Protein AF-A0A937TWR7-F1 (afdb_monomer_lite)

Secondary structure (DSSP, 8-state):
-------------PPPGGGGS-HHHHHHHHHHTSS-GGG--HHHHHHHHHHHHHTT--HHHHHHHHTS-HHHHHHHHHHHHHHT-----HHHHHHHHHHHHHHHHHHHHHHHHHHTSTT--HHHHHHHHHHHHHHHHHHHHHHHHTTSS-SS-------------S-PPPHHHHHHHHHHHHHHHHHTT--HHHHHHHHHHHHHHHHHHHHHHHHHHHHHHHS--------

Structure (mmCIF, N/CA/C/O backbone):
data_AF-A0A937TWR7-F1
#
_entry.id   AF-A0A937TWR7-F1
#
loop_
_atom_site.group_PDB
_atom_site.id
_atom_site.type_symbol
_atom_site.label_atom_id
_atom_site.label_alt_id
_atom_site.label_comp_id
_atom_site.label_asym_id
_atom_site.label_entity_id
_atom_site.label_seq_id
_atom_site.pdbx_PDB_ins_code
_atom_site.Cartn_x
_atom_site.Cartn_y
_atom_site.Cartn_z
_atom_site.occupancy
_atom_site.B_iso_or_equiv
_atom_site.auth_seq_id
_atom_site.auth_comp_id
_atom_site.auth_asym_id
_atom_site.auth_atom_id
_atom_site.pdbx_PDB_model_num
ATOM 1 N N . MET A 1 1 ? -56.174 -37.254 21.926 1.00 41.44 1 MET A N 1
ATOM 2 C CA . MET A 1 1 ? -55.357 -37.052 20.714 1.00 41.44 1 MET A CA 1
ATOM 3 C C . MET A 1 1 ? -55.290 -35.559 20.444 1.00 41.44 1 MET A C 1
ATOM 5 O O . MET A 1 1 ? -56.334 -34.934 20.535 1.00 41.44 1 MET A O 1
ATOM 9 N N . SER A 1 2 ? -54.066 -35.051 20.242 1.00 43.47 2 SER A N 1
ATOM 10 C CA . SER A 1 2 ? -53.639 -33.786 19.604 1.00 43.47 2 SER A CA 1
ATOM 11 C C . SER A 1 2 ? -54.615 -32.601 19.682 1.00 43.47 2 SER A C 1
ATOM 13 O O . SER A 1 2 ? -55.654 -32.629 19.043 1.00 43.47 2 SER A O 1
ATOM 15 N N . GLY A 1 3 ? -54.392 -31.531 20.446 1.00 41.94 3 GLY A N 1
ATOM 16 C CA . GLY A 1 3 ? -53.168 -30.738 20.613 1.00 41.94 3 GLY A CA 1
ATOM 17 C C . GLY A 1 3 ? -53.440 -29.347 20.004 1.00 41.94 3 GLY A C 1
ATOM 18 O O . GLY A 1 3 ? -53.670 -29.290 18.799 1.00 41.94 3 GLY A O 1
ATOM 19 N N . PRO A 1 4 ? -53.507 -28.247 20.782 1.00 56.00 4 PRO A N 1
ATOM 20 C CA . PRO A 1 4 ? -53.735 -26.917 20.224 1.00 56.00 4 PRO A CA 1
ATOM 21 C C . PRO A 1 4 ? -52.468 -26.394 19.540 1.00 56.00 4 PRO A C 1
ATOM 23 O O . PRO A 1 4 ? -51.354 -26.540 20.039 1.00 56.00 4 PRO A O 1
ATOM 26 N N . ASN A 1 5 ? -52.685 -25.809 18.369 1.00 46.53 5 ASN A N 1
ATOM 27 C CA . ASN A 1 5 ? -51.684 -25.305 17.446 1.00 46.53 5 ASN A CA 1
ATOM 28 C C . ASN A 1 5 ? -50.990 -24.067 18.048 1.00 46.53 5 ASN A C 1
ATOM 30 O O . ASN A 1 5 ? -51.541 -22.969 18.021 1.00 46.53 5 ASN A O 1
ATOM 34 N N . CYS A 1 6 ? -49.803 -24.256 18.626 1.00 44.56 6 CYS A N 1
ATOM 35 C CA . CYS A 1 6 ? -48.886 -23.184 19.012 1.00 44.56 6 CYS A CA 1
ATOM 36 C C . CYS A 1 6 ? -47.955 -22.882 17.833 1.00 44.56 6 CYS A C 1
ATOM 38 O O . CYS A 1 6 ? -46.813 -23.327 17.826 1.00 44.56 6 CYS A O 1
ATOM 40 N N . ASP A 1 7 ? -48.444 -22.137 16.846 1.00 48.88 7 ASP A N 1
ATOM 41 C CA . ASP A 1 7 ? -47.608 -21.558 15.790 1.00 48.88 7 ASP A CA 1
ATOM 42 C C . ASP A 1 7 ? -47.846 -20.045 15.727 1.00 48.88 7 ASP A C 1
ATOM 44 O O . ASP A 1 7 ? -48.417 -19.500 14.788 1.00 48.88 7 ASP A O 1
ATOM 48 N N . GLU A 1 8 ? -47.367 -19.346 16.755 1.00 41.44 8 GLU A N 1
ATOM 49 C CA . GLU A 1 8 ? -46.938 -17.958 16.614 1.00 41.44 8 GLU A CA 1
ATOM 50 C C . GLU A 1 8 ? -45.426 -17.927 16.831 1.00 41.44 8 GLU A C 1
ATOM 52 O O . GLU A 1 8 ? -44.928 -18.106 17.941 1.00 41.44 8 GLU A O 1
ATOM 57 N N . LYS A 1 9 ? -44.672 -17.731 15.746 1.00 48.03 9 LYS A N 1
ATOM 58 C CA . LYS A 1 9 ? -43.263 -17.335 15.809 1.00 48.03 9 LYS A CA 1
ATOM 59 C C . LYS A 1 9 ? -43.199 -15.814 15.998 1.00 48.03 9 LYS A C 1
ATOM 61 O O . LYS A 1 9 ? -43.471 -15.105 15.028 1.00 48.03 9 LYS A O 1
ATOM 66 N N . PRO A 1 10 ? -42.749 -15.268 17.142 1.00 43.91 10 PRO A N 1
ATOM 67 C CA . PRO A 1 10 ? -42.317 -13.882 17.199 1.00 43.91 10 PRO A CA 1
ATOM 68 C C . PRO A 1 10 ? -40.835 -13.847 16.809 1.00 43.91 10 PRO A C 1
ATOM 70 O O . PRO A 1 10 ? -39.939 -13.931 17.641 1.00 43.91 10 PRO A O 1
ATOM 73 N N . GLY A 1 11 ? -40.574 -13.802 15.505 1.00 43.78 11 GLY A N 1
ATOM 74 C CA . GLY A 1 11 ? -39.225 -13.759 14.936 1.00 43.78 11 GLY A CA 1
ATOM 75 C C . GLY A 1 11 ? -38.838 -12.391 14.382 1.00 43.78 11 GLY A C 1
ATOM 76 O O . GLY A 1 11 ? -38.141 -12.336 13.377 1.00 43.78 11 GLY A O 1
ATOM 77 N N . ALA A 1 12 ? -39.317 -11.296 14.976 1.00 40.81 12 ALA A N 1
ATOM 78 C CA . ALA A 1 12 ? -38.787 -9.962 14.710 1.00 40.81 12 ALA A CA 1
ATOM 79 C C . ALA A 1 12 ? -37.754 -9.651 15.797 1.00 40.81 12 ALA A C 1
ATOM 81 O O . ALA A 1 12 ? -38.109 -9.280 16.914 1.00 40.81 12 ALA A O 1
ATOM 82 N N . SER A 1 13 ? -36.478 -9.873 15.485 1.00 48.88 13 SER A N 1
ATOM 83 C CA . SER A 1 13 ? -35.340 -9.524 16.334 1.00 48.88 13 SER A CA 1
ATOM 84 C C . SER A 1 13 ? -35.410 -8.035 16.676 1.00 48.88 13 SER A C 1
ATOM 86 O O . SER A 1 13 ? -35.050 -7.194 15.855 1.00 48.88 13 SER A O 1
ATOM 88 N N . ALA A 1 14 ? -35.918 -7.704 17.863 1.00 51.88 14 ALA A N 1
ATOM 89 C CA . ALA A 1 14 ? -35.906 -6.346 18.378 1.00 51.88 14 ALA A CA 1
ATOM 90 C C . ALA A 1 14 ? -34.453 -5.850 18.381 1.00 51.88 14 ALA A C 1
ATOM 92 O O . ALA A 1 14 ? -33.593 -6.445 19.030 1.00 51.88 14 ALA A O 1
ATOM 93 N N . GLU A 1 15 ? -34.163 -4.805 17.605 1.00 56.28 15 GLU A N 1
ATOM 94 C CA . GLU A 1 15 ? -32.863 -4.139 17.639 1.00 56.28 15 GLU A CA 1
ATOM 95 C C . GLU A 1 15 ? -32.550 -3.740 19.084 1.00 56.28 15 GLU A C 1
ATOM 97 O O . GLU A 1 15 ? -33.390 -3.129 19.751 1.00 56.28 15 GLU A O 1
ATOM 102 N N . SER A 1 16 ? -31.358 -4.094 19.575 1.00 64.88 16 SER A N 1
ATOM 103 C CA . SER A 1 16 ? -30.925 -3.689 20.911 1.00 64.88 16 SER A CA 1
ATOM 104 C C . SER A 1 16 ? -31.006 -2.159 21.030 1.00 64.88 16 SER A C 1
ATOM 106 O O . SER A 1 16 ? -30.624 -1.449 20.092 1.00 64.88 16 SER A O 1
ATOM 108 N N . PRO A 1 17 ? -31.495 -1.612 22.159 1.00 67.81 17 PRO A N 1
ATOM 109 C CA . PRO A 1 17 ? -31.586 -0.161 22.355 1.00 67.81 17 PRO A CA 1
ATOM 110 C C . PRO A 1 17 ? -30.222 0.533 22.192 1.00 67.81 17 PRO A C 1
ATOM 112 O O . PRO A 1 17 ? -30.158 1.682 21.752 1.00 67.81 17 PRO A O 1
ATOM 115 N N . ASP A 1 18 ? -29.141 -0.198 22.458 1.00 67.50 18 ASP A N 1
ATOM 116 C CA . ASP A 1 18 ? -27.752 0.245 22.349 1.00 67.50 18 ASP A CA 1
ATOM 117 C C . ASP A 1 18 ? -27.326 0.569 20.910 1.00 67.50 18 ASP A C 1
ATOM 119 O O . ASP A 1 18 ? -26.564 1.513 20.689 1.00 67.50 18 ASP A O 1
ATOM 123 N N . ARG A 1 19 ? -27.873 -0.126 19.901 1.00 71.44 19 ARG A N 1
ATOM 124 C CA . ARG A 1 19 ? -27.493 0.076 18.491 1.00 71.44 19 ARG A CA 1
ATOM 125 C C . ARG A 1 19 ? -27.803 1.476 17.967 1.00 71.44 19 ARG A C 1
ATOM 127 O O . ARG A 1 19 ? -27.118 1.956 17.061 1.00 71.44 19 ARG A O 1
ATOM 134 N N . ARG A 1 20 ? -28.820 2.126 18.541 1.00 77.56 20 ARG A N 1
ATOM 135 C CA . ARG A 1 20 ? -29.292 3.464 18.146 1.00 77.56 20 ARG A CA 1
ATOM 136 C C . ARG A 1 20 ? -28.422 4.593 18.690 1.00 77.56 20 ARG A C 1
ATOM 138 O O . ARG A 1 20 ? -28.547 5.724 18.229 1.00 77.56 20 ARG A O 1
ATOM 145 N N . LEU A 1 21 ? -27.564 4.312 19.669 1.00 81.00 21 LEU A N 1
ATOM 146 C CA . LEU A 1 21 ? -26.696 5.313 20.274 1.00 81.00 21 LEU A CA 1
ATOM 147 C C . LEU A 1 21 ? -25.440 5.541 19.420 1.00 81.00 21 LEU A C 1
ATOM 149 O O . LEU A 1 21 ? -24.915 4.642 18.753 1.00 81.00 21 LEU A O 1
ATOM 153 N N . SER A 1 22 ? -24.943 6.779 19.449 1.00 91.38 22 SER A N 1
ATOM 154 C CA . SER A 1 22 ? -23.619 7.103 18.918 1.00 91.38 22 SER A CA 1
ATOM 155 C C . SER A 1 22 ? -22.545 6.385 19.736 1.00 91.38 22 SER A C 1
ATOM 157 O O . SER A 1 22 ? -22.673 6.247 20.952 1.00 91.38 22 SER A O 1
ATOM 159 N N . VAL A 1 23 ? -21.449 5.979 19.089 1.00 91.81 23 VAL A N 1
ATOM 160 C CA . VAL A 1 23 ? -20.322 5.298 19.753 1.00 91.81 23 VAL A CA 1
ATOM 161 C C . VAL A 1 23 ? -19.760 6.144 20.901 1.00 91.81 23 VAL A C 1
ATOM 163 O O . VAL A 1 23 ? -19.462 5.615 21.969 1.00 91.81 23 VAL A O 1
ATOM 166 N N . LEU A 1 24 ? -19.680 7.465 20.714 1.00 91.75 24 LEU A N 1
ATOM 167 C CA . LEU A 1 24 ? -19.204 8.392 21.743 1.00 91.75 24 LEU A CA 1
ATOM 168 C C . LEU A 1 24 ? -20.151 8.467 22.946 1.00 91.75 24 LEU A C 1
ATOM 170 O O . LEU A 1 24 ? -19.690 8.532 24.084 1.00 91.75 24 LEU A O 1
ATOM 174 N N . ASP A 1 25 ? -21.462 8.431 22.710 1.00 90.81 25 ASP A N 1
ATOM 175 C CA . ASP A 1 25 ? -22.454 8.447 23.788 1.00 90.81 25 ASP A CA 1
ATOM 176 C C . ASP A 1 25 ? -22.457 7.126 24.552 1.00 90.81 25 ASP A C 1
ATOM 178 O O . ASP A 1 25 ? -22.572 7.127 25.777 1.00 90.81 25 ASP A O 1
ATOM 182 N N . LEU A 1 26 ? -22.248 6.012 23.848 1.00 90.69 26 LEU A N 1
ATOM 183 C CA . LEU A 1 26 ? -22.096 4.697 24.457 1.00 90.69 26 LEU A CA 1
ATOM 184 C C . LEU A 1 26 ? -20.874 4.666 25.386 1.00 90.69 26 LEU A C 1
ATOM 186 O O . LEU A 1 26 ? -20.993 4.316 26.556 1.00 90.69 26 LEU A O 1
ATOM 190 N N . ILE A 1 27 ? -19.714 5.129 24.905 1.00 90.19 27 ILE A N 1
ATOM 191 C CA . ILE A 1 27 ? -18.478 5.202 25.701 1.00 90.19 27 ILE A CA 1
ATOM 192 C C . ILE A 1 27 ? -18.663 6.113 26.921 1.00 90.19 27 ILE A C 1
ATOM 194 O O . ILE A 1 27 ? -18.228 5.763 28.020 1.00 90.19 27 ILE A O 1
ATOM 198 N N . ARG A 1 28 ? -19.323 7.268 26.759 1.00 90.62 28 ARG A N 1
ATOM 199 C CA . ARG A 1 28 ? -19.621 8.175 27.879 1.00 90.62 28 ARG A CA 1
ATOM 200 C C . ARG A 1 28 ? -20.497 7.504 28.934 1.00 90.62 28 ARG A C 1
ATOM 202 O O . ARG A 1 28 ? -20.133 7.561 30.103 1.00 90.62 28 ARG A O 1
ATOM 209 N N . ARG A 1 29 ? -21.583 6.842 28.523 1.00 88.75 29 ARG A N 1
ATOM 210 C CA . ARG A 1 29 ? -22.523 6.149 29.423 1.00 88.75 29 ARG A CA 1
ATOM 211 C C . ARG A 1 29 ? -21.900 4.958 30.148 1.00 88.75 29 ARG A C 1
ATOM 213 O O . ARG A 1 29 ? -22.216 4.711 31.306 1.00 88.75 29 ARG A O 1
ATOM 220 N N . ILE A 1 30 ? -20.980 4.244 29.499 1.00 89.00 30 ILE A N 1
ATOM 221 C CA . ILE A 1 30 ? -20.204 3.183 30.157 1.00 89.00 30 ILE A CA 1
ATOM 222 C C . ILE A 1 30 ? -19.272 3.790 31.216 1.00 89.00 30 ILE A C 1
ATOM 224 O O . ILE A 1 30 ? -19.174 3.268 32.325 1.00 89.00 30 ILE A O 1
ATOM 228 N N . ARG A 1 31 ? -18.606 4.916 30.914 1.00 85.69 31 ARG A N 1
ATOM 229 C CA . ARG A 1 31 ? -17.711 5.585 31.876 1.00 85.69 31 ARG A CA 1
ATOM 230 C C . ARG A 1 31 ? -18.455 6.206 33.058 1.00 85.69 31 ARG A C 1
ATOM 232 O O . ARG A 1 31 ? -17.897 6.204 34.152 1.00 85.69 31 ARG A O 1
ATOM 239 N N . SER A 1 32 ? -19.661 6.740 32.854 1.00 87.94 32 SER A N 1
ATOM 240 C CA . SER A 1 32 ? -20.509 7.268 33.934 1.00 87.94 32 SER A CA 1
ATOM 241 C C . SER A 1 32 ? -21.184 6.172 34.763 1.00 87.94 32 SER A C 1
ATOM 243 O O . SER A 1 32 ? -21.636 6.456 35.867 1.00 87.94 32 SER A O 1
ATOM 245 N N . GLY A 1 33 ? -21.213 4.928 34.270 1.00 82.75 33 GLY A N 1
ATOM 246 C CA . GLY A 1 33 ? -21.882 3.804 34.926 1.00 82.75 33 GLY A CA 1
ATOM 247 C C . GLY A 1 33 ? -23.384 3.716 34.638 1.00 82.75 33 GLY A C 1
ATOM 248 O O . GLY A 1 33 ? -24.062 2.895 35.248 1.00 82.75 33 GLY A O 1
ATOM 249 N N . ASP A 1 34 ? -23.902 4.517 33.700 1.00 82.25 34 ASP A N 1
ATOM 250 C CA . ASP A 1 34 ? -25.317 4.508 33.300 1.00 82.25 34 ASP A CA 1
ATOM 251 C C . ASP A 1 34 ? -25.697 3.237 32.525 1.00 82.25 34 ASP A C 1
ATOM 253 O O . ASP A 1 34 ? -26.860 2.836 32.502 1.00 82.25 34 ASP A O 1
ATOM 257 N N . ILE A 1 35 ? -24.717 2.607 31.868 1.00 82.81 35 ILE A N 1
ATOM 258 C CA . ILE A 1 35 ? -24.870 1.325 31.176 1.00 82.81 35 ILE A CA 1
ATOM 259 C C . ILE A 1 35 ? -23.861 0.340 31.761 1.00 82.81 35 ILE A C 1
ATOM 261 O O . ILE A 1 35 ? -22.652 0.581 31.732 1.00 82.81 35 ILE A O 1
ATOM 265 N N . ALA A 1 36 ? -24.358 -0.795 32.253 1.00 77.38 36 ALA A N 1
ATOM 266 C CA . ALA A 1 36 ? -23.510 -1.909 32.650 1.00 77.38 36 ALA A CA 1
ATOM 267 C C . ALA A 1 36 ? -22.849 -2.525 31.407 1.00 77.38 36 ALA A C 1
ATOM 269 O O . ALA A 1 36 ? -23.531 -2.915 30.458 1.00 77.38 36 ALA A O 1
ATOM 270 N N . SER A 1 37 ? -21.523 -2.653 31.420 1.00 72.31 37 SER A N 1
ATOM 271 C CA . SER A 1 37 ? -20.746 -3.256 30.325 1.00 72.31 37 SER A CA 1
ATOM 272 C C . SER A 1 37 ? -21.151 -4.693 29.997 1.00 72.31 37 SER A C 1
ATOM 274 O O . SER A 1 37 ? -20.995 -5.150 28.866 1.00 72.31 37 SER A O 1
ATOM 276 N N . GLU A 1 38 ? -21.684 -5.403 30.987 1.00 74.44 38 GLU A N 1
ATOM 277 C CA . GLU A 1 38 ? -22.179 -6.775 30.886 1.00 74.44 38 GLU A CA 1
ATOM 278 C C . GLU A 1 38 ? -23.476 -6.871 30.069 1.00 74.44 38 GLU A C 1
ATOM 280 O O . GLU A 1 38 ? -23.755 -7.920 29.492 1.00 74.44 38 GLU A O 1
ATOM 285 N N . GLY A 1 39 ? -24.243 -5.778 29.984 1.00 74.50 39 GLY A N 1
ATOM 286 C CA . GLY A 1 39 ? -25.474 -5.691 29.196 1.00 74.50 39 GLY A CA 1
ATOM 287 C C . GLY A 1 39 ? -25.254 -5.318 27.730 1.00 74.50 39 GLY A C 1
ATOM 288 O O . GLY A 1 39 ? -26.202 -5.346 26.951 1.00 74.50 39 GLY A O 1
ATOM 289 N N . LEU A 1 40 ? -24.018 -4.984 27.351 1.00 84.44 40 LEU A N 1
ATOM 290 C CA . LEU A 1 40 ? -23.705 -4.444 26.037 1.00 84.44 40 LEU A CA 1
ATOM 291 C C . LEU A 1 40 ? -23.721 -5.538 24.965 1.00 84.44 40 LEU A C 1
ATOM 293 O O . LEU A 1 40 ? -22.981 -6.532 25.044 1.00 84.44 40 LEU A O 1
ATOM 297 N N . ASP A 1 41 ? -24.520 -5.334 23.920 1.00 89.56 41 ASP A N 1
ATOM 298 C CA . ASP A 1 41 ? -24.546 -6.265 22.800 1.00 89.56 41 ASP A CA 1
ATOM 299 C C . ASP A 1 41 ? -23.183 -6.324 22.081 1.00 89.56 41 ASP A C 1
ATOM 301 O O . ASP A 1 41 ? -22.349 -5.413 22.144 1.00 89.56 41 ASP A O 1
ATOM 305 N N . LYS A 1 42 ? -22.924 -7.449 21.407 1.00 91.19 42 LYS A N 1
ATOM 306 C CA . LYS A 1 42 ? -21.632 -7.706 20.757 1.00 91.19 42 LYS A CA 1
ATOM 307 C C . LYS A 1 42 ? -21.274 -6.633 19.724 1.00 91.19 42 LYS A C 1
ATOM 309 O O . LYS A 1 42 ? -20.104 -6.273 19.638 1.00 91.19 42 LYS A O 1
ATOM 314 N N . ASP A 1 43 ? -22.243 -6.160 18.952 1.00 90.62 43 ASP A N 1
ATOM 315 C CA . ASP A 1 43 ? -22.034 -5.225 17.847 1.00 90.62 43 ASP A CA 1
ATOM 316 C C . ASP A 1 43 ? -21.700 -3.828 18.380 1.00 90.62 43 ASP A C 1
ATOM 318 O O . ASP A 1 43 ? -20.682 -3.241 18.012 1.00 90.62 43 ASP A O 1
ATOM 322 N N . SER A 1 44 ? -22.473 -3.348 19.356 1.00 91.56 44 SER A N 1
ATOM 323 C CA . SER A 1 44 ? -22.201 -2.092 20.065 1.00 91.56 44 SER A CA 1
ATOM 324 C C . SER A 1 44 ? -20.827 -2.111 20.743 1.00 91.56 44 SER A C 1
ATOM 326 O O . SER A 1 44 ? -20.075 -1.136 20.655 1.00 91.56 44 SER A O 1
ATOM 328 N N . ARG A 1 45 ? -20.434 -3.247 21.340 1.00 93.88 45 ARG A N 1
ATOM 329 C CA . ARG A 1 45 ? -19.111 -3.395 21.967 1.00 93.88 45 ARG A CA 1
ATOM 330 C C . ARG A 1 45 ? -17.998 -3.337 20.928 1.00 93.88 45 ARG A C 1
ATOM 332 O O . ARG A 1 45 ? -17.002 -2.652 21.147 1.00 93.88 45 ARG A O 1
ATOM 339 N N . GLN A 1 46 ? -18.166 -4.028 19.802 1.00 94.62 46 GLN A N 1
ATOM 340 C CA . GLN A 1 46 ? -17.189 -4.029 18.713 1.00 94.62 46 GLN A CA 1
ATOM 341 C C . GLN A 1 46 ? -17.009 -2.635 18.110 1.00 94.62 46 GLN A C 1
ATOM 343 O O . GLN A 1 46 ? -15.868 -2.224 17.924 1.00 94.62 46 GLN A O 1
ATOM 348 N N . ARG A 1 47 ? -18.086 -1.860 17.934 1.00 94.12 47 ARG A N 1
ATOM 349 C CA . ARG A 1 47 ? -18.010 -0.456 17.489 1.00 94.12 47 ARG A CA 1
ATOM 350 C C . ARG A 1 47 ? -17.196 0.423 18.444 1.00 94.12 47 ARG A C 1
ATOM 352 O O . ARG A 1 47 ? -16.400 1.247 17.999 1.00 94.12 47 ARG A O 1
ATOM 359 N N . CYS A 1 48 ? -17.351 0.242 19.758 1.00 94.31 48 CYS A N 1
ATOM 360 C CA . CYS A 1 48 ? -16.525 0.953 20.739 1.00 94.31 48 CYS A CA 1
ATOM 361 C C . CYS A 1 48 ? -15.057 0.513 20.697 1.00 94.31 48 CYS A C 1
ATOM 363 O O . CYS A 1 48 ? -14.169 1.361 20.746 1.00 94.31 48 CYS A O 1
ATOM 365 N N . VAL A 1 49 ? -14.795 -0.796 20.594 1.00 96.12 49 VAL A N 1
ATOM 366 C CA . VAL A 1 49 ? -13.431 -1.339 20.473 1.00 96.12 49 VAL A CA 1
ATOM 367 C C . VAL A 1 49 ? -12.749 -0.818 19.209 1.00 96.12 49 VAL A C 1
ATOM 369 O O . VAL A 1 49 ? -11.584 -0.429 19.269 1.00 96.12 49 VAL A O 1
ATOM 372 N N . GLU A 1 50 ? -13.458 -0.789 18.083 1.00 95.94 50 GLU A N 1
ATOM 373 C CA . GLU A 1 50 ? -12.969 -0.264 16.810 1.00 95.94 50 GLU A CA 1
ATOM 374 C C . GLU A 1 50 ? -12.585 1.212 16.932 1.00 95.94 50 GLU A C 1
ATOM 376 O O . GLU A 1 50 ? -11.446 1.572 16.636 1.00 95.94 50 GLU A O 1
ATOM 381 N N . HIS A 1 51 ? -13.497 2.044 17.444 1.00 95.75 51 HIS A N 1
ATOM 382 C CA . HIS A 1 51 ? -13.257 3.473 17.618 1.00 95.75 51 HIS A CA 1
ATOM 383 C C . HIS A 1 51 ? -12.061 3.746 18.540 1.00 95.75 51 HIS A C 1
ATOM 385 O O . HIS A 1 51 ? -11.142 4.459 18.155 1.00 95.75 51 HIS A O 1
ATOM 391 N N . LEU A 1 52 ? -12.006 3.119 19.720 1.00 95.25 52 LEU A N 1
ATOM 392 C CA . LEU A 1 52 ? -10.885 3.305 20.650 1.00 95.25 52 LEU A CA 1
ATOM 393 C C . LEU A 1 52 ? -9.557 2.778 20.081 1.00 95.25 52 LEU A C 1
ATOM 395 O O . LEU A 1 52 ? -8.501 3.344 20.351 1.00 95.25 52 LEU A O 1
ATOM 399 N N . THR A 1 53 ? -9.592 1.720 19.267 1.00 95.25 53 THR A N 1
ATOM 400 C CA . THR A 1 53 ? -8.391 1.233 18.572 1.00 95.25 53 THR A CA 1
ATOM 401 C C . THR A 1 53 ? -7.902 2.252 17.540 1.00 95.25 53 THR A C 1
ATOM 403 O O . THR A 1 53 ? -6.695 2.459 17.431 1.00 95.25 53 THR A O 1
ATOM 406 N N . ALA A 1 54 ? -8.811 2.901 16.804 1.00 90.62 54 ALA A N 1
ATOM 407 C CA . ALA A 1 54 ? -8.473 3.941 15.830 1.00 90.62 54 ALA A CA 1
ATOM 408 C C . ALA A 1 54 ? -7.873 5.196 16.491 1.00 90.62 54 ALA A C 1
ATOM 410 O O . ALA A 1 54 ? -6.965 5.803 15.929 1.00 90.62 54 ALA A O 1
ATOM 411 N N . GLU A 1 55 ? -8.314 5.527 17.707 1.00 92.81 55 GLU A N 1
ATOM 412 C CA . GLU A 1 55 ? -7.753 6.608 18.537 1.00 92.81 55 GLU A CA 1
ATOM 413 C C . GLU A 1 55 ? -6.412 6.234 19.210 1.00 92.81 55 GLU A C 1
ATOM 415 O O . GLU A 1 55 ? -5.785 7.064 19.863 1.00 92.81 55 GLU A O 1
ATOM 420 N N . GLY A 1 56 ? -5.942 4.989 19.052 1.00 93.38 56 GLY A N 1
ATOM 421 C CA . GLY A 1 56 ? -4.620 4.551 19.510 1.00 93.38 56 GLY A CA 1
ATOM 422 C C . GLY A 1 56 ? -4.560 3.965 20.924 1.00 93.38 56 GLY A C 1
ATOM 423 O O . GLY A 1 56 ? -3.460 3.728 21.424 1.00 93.38 56 GLY A O 1
ATOM 424 N N . TYR A 1 57 ? -5.698 3.681 21.562 1.00 95.69 57 TYR A N 1
ATOM 425 C CA . TYR A 1 57 ? -5.719 3.051 22.886 1.00 95.69 57 TYR A CA 1
ATOM 426 C C . TYR A 1 57 ? -5.222 1.596 22.847 1.00 95.69 57 TYR A C 1
ATOM 428 O O . TYR A 1 57 ? -5.494 0.825 21.916 1.00 95.69 57 TYR A O 1
ATOM 436 N N . SER A 1 58 ? -4.516 1.183 23.899 1.00 95.88 58 SER A N 1
ATOM 437 C CA . SER A 1 58 ? -4.052 -0.194 24.080 1.00 95.88 58 SER A CA 1
ATOM 438 C C . SER A 1 58 ? -5.200 -1.145 24.471 1.00 95.88 58 SER A C 1
ATOM 440 O O . SER A 1 58 ? -6.201 -0.718 25.046 1.00 95.88 58 SER A O 1
ATOM 442 N N . PRO A 1 59 ? -5.082 -2.469 24.220 1.00 95.62 59 PRO A N 1
ATOM 443 C CA . PRO A 1 59 ? -6.102 -3.444 24.627 1.00 95.62 59 PRO A CA 1
ATOM 444 C C . PRO A 1 59 ? -6.470 -3.405 26.116 1.00 95.62 59 PRO A C 1
ATOM 446 O O . PRO A 1 59 ? -7.627 -3.645 26.456 1.00 95.62 59 PRO A O 1
ATOM 449 N N . LEU A 1 60 ? -5.498 -3.097 26.980 1.00 96.44 60 LEU A N 1
ATOM 450 C CA . LEU A 1 60 ? -5.691 -3.001 28.426 1.00 96.44 60 LEU A CA 1
ATOM 451 C C . LEU A 1 60 ? -6.512 -1.760 28.790 1.00 96.44 60 LEU A C 1
ATOM 453 O O . LEU A 1 60 ? -7.502 -1.880 29.502 1.00 96.44 60 LEU A O 1
ATOM 457 N N . GLU A 1 61 ? -6.176 -0.596 28.230 1.00 96.19 61 GLU A N 1
ATOM 458 C CA . GLU A 1 61 ? -6.947 0.637 28.445 1.00 96.19 61 GLU A CA 1
ATOM 459 C C . GLU A 1 61 ? -8.380 0.491 27.923 1.00 96.19 61 GLU A C 1
ATOM 461 O O . GLU A 1 61 ? -9.337 0.888 28.583 1.00 96.19 61 GLU A O 1
ATOM 466 N N . ILE A 1 62 ? -8.554 -0.147 26.762 1.00 95.94 62 ILE A N 1
ATOM 467 C CA . ILE A 1 62 ? -9.883 -0.437 26.208 1.00 95.94 62 ILE A CA 1
ATOM 468 C C . ILE A 1 62 ? -10.669 -1.359 27.149 1.00 95.94 62 ILE A C 1
ATOM 470 O O . ILE A 1 62 ? -11.852 -1.123 27.389 1.00 95.94 62 ILE A O 1
ATOM 474 N N . ALA A 1 63 ? -10.027 -2.392 27.701 1.00 95.69 63 ALA A N 1
ATOM 475 C CA . ALA A 1 63 ? -10.641 -3.307 28.661 1.00 95.69 63 ALA A CA 1
ATOM 476 C C . ALA A 1 63 ? -11.089 -2.576 29.940 1.00 95.69 63 ALA A C 1
ATOM 478 O O . ALA A 1 63 ? -12.199 -2.803 30.426 1.00 95.69 63 ALA A O 1
ATOM 479 N N . GLU A 1 64 ? -10.276 -1.645 30.440 1.00 94.75 64 GLU A N 1
ATOM 480 C CA . GLU A 1 64 ? -10.593 -0.812 31.604 1.00 94.75 64 GLU A CA 1
ATOM 481 C C . GLU A 1 64 ? -11.727 0.189 31.348 1.00 94.75 64 GLU A C 1
ATOM 483 O O . GLU A 1 64 ? -12.574 0.389 32.230 1.00 94.75 64 GLU A O 1
ATOM 488 N N . ILE A 1 65 ? -11.758 0.811 30.163 1.00 92.56 65 ILE A N 1
ATOM 489 C CA . ILE A 1 65 ? -12.808 1.753 29.742 1.00 92.56 65 ILE A CA 1
ATOM 490 C C . ILE A 1 65 ? -14.134 1.017 29.584 1.00 92.56 65 ILE A C 1
ATOM 492 O O . ILE A 1 65 ? -15.149 1.463 30.113 1.00 92.56 65 ILE A O 1
ATOM 496 N N . LEU A 1 66 ? -14.118 -0.112 28.875 1.00 92.31 66 LEU A N 1
ATOM 497 C CA . LEU A 1 66 ? -15.317 -0.885 28.570 1.00 92.31 66 LEU A CA 1
ATOM 498 C C . LEU A 1 66 ? -15.717 -1.843 29.692 1.00 92.31 66 LEU A C 1
ATOM 500 O O . LEU A 1 66 ? -16.721 -2.524 29.541 1.00 92.31 66 LEU A O 1
ATOM 504 N N . LYS A 1 67 ? -14.955 -1.916 30.793 1.00 92.25 67 LYS A N 1
ATOM 505 C CA . LYS A 1 67 ? -15.188 -2.835 31.921 1.00 92.25 67 LYS A CA 1
ATOM 506 C C . LYS A 1 67 ? -15.399 -4.281 31.449 1.00 92.25 67 LYS A C 1
ATOM 508 O O . LYS A 1 67 ? -16.342 -4.955 31.859 1.00 92.25 67 LYS A O 1
ATOM 513 N N . VAL A 1 68 ? -14.521 -4.747 30.561 1.00 92.94 68 VAL A N 1
ATOM 514 C CA . VAL A 1 68 ? -14.485 -6.126 30.042 1.00 92.94 68 VAL A CA 1
ATOM 515 C C . VAL A 1 68 ? -13.081 -6.705 30.182 1.00 92.94 68 VAL A C 1
ATOM 517 O O . VAL A 1 68 ? -12.123 -5.987 30.437 1.00 92.94 68 VAL A O 1
ATOM 520 N N . SER A 1 69 ? -12.925 -8.016 29.993 1.00 94.56 69 SER A N 1
ATOM 521 C CA . SER A 1 69 ? -11.593 -8.630 30.006 1.00 94.56 69 SER A CA 1
ATOM 522 C C . SER A 1 69 ? -10.759 -8.241 28.774 1.00 94.56 69 SER A C 1
ATOM 524 O O . SER A 1 69 ? -11.285 -8.161 27.661 1.00 94.56 69 SER A O 1
ATOM 526 N N . ASP A 1 70 ? -9.437 -8.123 28.937 1.00 96.00 70 ASP A N 1
ATOM 527 C CA . ASP A 1 70 ? -8.480 -7.958 27.825 1.00 96.00 70 ASP A CA 1
ATOM 528 C C . ASP A 1 70 ? -8.633 -9.065 26.761 1.00 96.00 70 ASP A C 1
ATOM 530 O O . ASP A 1 70 ? -8.586 -8.801 25.557 1.00 96.00 70 ASP A O 1
ATOM 534 N N . ARG A 1 71 ? -8.945 -10.301 27.181 1.00 96.38 71 ARG A N 1
ATOM 535 C CA . ARG A 1 71 ? -9.244 -11.415 26.266 1.00 96.38 71 ARG A CA 1
ATOM 536 C C . ARG A 1 71 ? -10.435 -11.108 25.351 1.00 96.38 71 ARG A C 1
ATOM 538 O O . ARG A 1 71 ? -10.401 -11.477 24.176 1.00 96.38 71 ARG A O 1
ATOM 545 N N . THR A 1 72 ? -11.477 -10.459 25.870 1.00 94.88 72 THR A N 1
ATOM 546 C CA . THR A 1 72 ? -12.650 -10.046 25.085 1.00 94.88 72 THR A CA 1
ATOM 547 C C . THR A 1 72 ? -12.258 -8.997 24.053 1.00 94.88 72 THR A C 1
ATOM 549 O O . THR A 1 72 ? -12.558 -9.179 22.876 1.00 94.88 72 THR A O 1
ATOM 552 N N . VAL A 1 73 ? -11.505 -7.971 24.460 1.00 96.12 73 VAL A N 1
ATOM 553 C CA . VAL A 1 73 ? -11.031 -6.910 23.555 1.00 96.12 73 VAL A CA 1
ATOM 554 C C . VAL A 1 73 ? -10.184 -7.484 22.424 1.00 96.12 73 VAL A C 1
ATOM 556 O O . VAL A 1 73 ? -10.412 -7.168 21.260 1.00 96.12 73 VAL A O 1
ATOM 559 N N . ARG A 1 74 ? -9.238 -8.381 22.726 1.00 96.56 74 ARG A N 1
ATOM 560 C CA . ARG A 1 74 ? -8.409 -9.029 21.694 1.00 96.56 74 ARG A CA 1
ATOM 561 C C . ARG A 1 74 ? -9.239 -9.860 20.720 1.00 96.56 74 ARG A C 1
ATOM 563 O O . ARG A 1 74 ? -8.975 -9.830 19.520 1.00 96.56 74 ARG A O 1
ATOM 570 N N . ARG A 1 75 ? -10.243 -10.589 21.220 1.00 96.25 75 ARG A N 1
ATOM 571 C CA . ARG A 1 75 ? -11.170 -11.353 20.373 1.00 96.25 75 ARG A CA 1
ATOM 572 C C . ARG A 1 75 ? -11.977 -10.427 19.462 1.00 96.25 75 ARG A C 1
ATOM 574 O O . ARG A 1 75 ? -12.099 -10.727 18.279 1.00 96.25 75 ARG A O 1
ATOM 581 N N . ASP A 1 76 ? -12.488 -9.320 19.990 1.00 96.31 76 ASP A N 1
ATOM 582 C CA . ASP A 1 76 ? -13.250 -8.342 19.212 1.00 96.31 76 ASP A CA 1
ATOM 583 C C . ASP A 1 76 ? -12.369 -7.650 18.168 1.00 96.31 76 ASP A C 1
ATOM 585 O O . ASP A 1 76 ? -12.747 -7.610 17.003 1.00 96.31 76 ASP A O 1
ATOM 589 N N . ARG A 1 77 ? -11.144 -7.236 18.519 1.00 95.12 77 ARG A N 1
ATOM 590 C CA . ARG A 1 77 ? -10.161 -6.716 17.550 1.00 95.12 77 ARG A CA 1
ATOM 591 C C . ARG A 1 77 ? -9.869 -7.708 16.430 1.00 95.12 77 ARG A C 1
ATOM 593 O O . ARG A 1 77 ? -9.760 -7.301 15.277 1.00 95.12 77 ARG A O 1
ATOM 600 N N . LYS A 1 78 ? -9.747 -9.000 16.751 1.00 94.50 78 LYS A N 1
ATOM 601 C CA . LYS A 1 78 ? -9.559 -10.045 15.740 1.00 94.50 78 LYS A CA 1
ATOM 602 C C . LYS A 1 78 ? -10.764 -10.124 14.802 1.00 94.50 78 LYS A C 1
ATOM 604 O O . LYS A 1 78 ? -10.568 -10.114 13.596 1.00 94.50 78 LYS A O 1
ATOM 609 N N . ALA A 1 79 ? -11.980 -10.140 15.347 1.00 93.69 79 ALA A N 1
ATOM 610 C CA . ALA A 1 79 ? -13.206 -10.181 14.553 1.00 93.69 79 ALA A CA 1
ATOM 611 C C . ALA A 1 79 ? -13.374 -8.933 13.666 1.00 93.69 79 ALA A C 1
ATOM 613 O O . ALA A 1 79 ? -13.757 -9.064 12.511 1.00 93.69 79 ALA A O 1
ATOM 614 N N . ILE A 1 80 ? -13.035 -7.742 14.172 1.00 93.44 80 ILE A N 1
ATOM 615 C CA . ILE A 1 80 ? -13.038 -6.486 13.403 1.00 93.44 80 ILE A CA 1
ATOM 616 C C . ILE A 1 80 ? -12.001 -6.547 12.275 1.00 93.44 80 ILE A C 1
ATOM 618 O O . ILE A 1 80 ? -12.291 -6.184 11.141 1.00 93.44 80 ILE A O 1
ATOM 622 N N . CYS A 1 81 ? -10.797 -7.049 12.561 1.00 89.50 81 CYS A N 1
ATOM 623 C CA . CYS A 1 81 ? -9.752 -7.226 11.553 1.00 89.50 81 CYS A CA 1
ATOM 624 C C . CYS A 1 81 ? -10.171 -8.228 10.467 1.00 89.50 81 CYS A C 1
ATOM 626 O O . CYS A 1 81 ? -9.953 -7.977 9.289 1.00 89.50 81 CYS A O 1
ATOM 628 N N . GLU A 1 82 ? -10.813 -9.336 10.848 1.00 89.31 82 GLU A N 1
ATOM 629 C CA . GLU A 1 82 ? -11.383 -10.316 9.915 1.00 89.31 82 GLU A CA 1
ATOM 630 C C . GLU A 1 82 ? -12.537 -9.722 9.091 1.00 89.31 82 GLU A C 1
ATOM 632 O O . GLU A 1 82 ? -12.642 -10.008 7.903 1.00 89.31 82 GLU A O 1
ATOM 637 N N . ALA A 1 83 ? -13.370 -8.861 9.684 1.00 87.75 83 ALA A N 1
ATOM 638 C CA . ALA A 1 83 ? -14.460 -8.179 8.985 1.00 87.75 83 ALA A CA 1
ATOM 639 C C . ALA A 1 83 ? -13.956 -7.123 7.985 1.00 87.75 83 ALA A C 1
ATOM 641 O O . ALA A 1 83 ? -14.536 -6.963 6.914 1.00 87.75 83 ALA A O 1
ATOM 642 N N . HIS A 1 84 ? -12.855 -6.438 8.305 1.00 85.50 84 HIS A N 1
ATOM 643 C CA . HIS A 1 84 ? -12.165 -5.513 7.399 1.00 85.50 84 HIS A CA 1
ATOM 644 C C . HIS A 1 84 ? -11.115 -6.189 6.523 1.00 85.50 84 HIS A C 1
ATOM 646 O O . HIS A 1 84 ? -10.406 -5.504 5.781 1.00 85.50 84 HIS A O 1
ATOM 652 N N . ALA A 1 85 ? -10.982 -7.515 6.607 1.00 82.25 85 ALA A N 1
ATOM 653 C CA . ALA A 1 85 ? -10.033 -8.238 5.791 1.00 82.25 85 ALA A CA 1
ATOM 654 C C . ALA A 1 85 ? -10.440 -8.075 4.330 1.00 82.25 85 ALA A C 1
ATOM 656 O O . ALA A 1 85 ? -11.423 -8.639 3.849 1.00 82.25 85 ALA A O 1
ATOM 657 N N . VAL A 1 86 ? -9.652 -7.282 3.618 1.00 78.12 86 VAL A N 1
ATOM 658 C CA . VAL A 1 86 ? -9.765 -7.146 2.179 1.00 78.12 86 VAL A CA 1
ATOM 659 C C . VAL A 1 86 ? -9.446 -8.512 1.577 1.00 78.12 86 VAL A C 1
ATOM 661 O O . VAL A 1 86 ? -8.336 -9.029 1.735 1.00 78.12 86 VAL A O 1
ATOM 664 N N . GLN A 1 87 ? -10.432 -9.127 0.922 1.00 76.00 87 GLN A N 1
ATOM 665 C CA . GLN A 1 87 ? -10.192 -10.356 0.176 1.00 76.00 87 GLN A CA 1
ATOM 666 C C . GLN A 1 87 ? -9.141 -10.077 -0.899 1.00 76.00 87 GLN A C 1
ATOM 668 O O . GLN A 1 87 ? -9.134 -9.008 -1.511 1.00 76.00 87 GLN A O 1
ATOM 673 N N . ARG A 1 88 ? -8.231 -11.032 -1.113 1.00 70.38 88 ARG A N 1
ATOM 674 C CA . ARG A 1 88 ? -7.219 -10.935 -2.169 1.00 70.38 88 ARG A CA 1
ATOM 675 C C . ARG A 1 88 ? -7.910 -11.046 -3.529 1.00 70.38 88 ARG A C 1
ATOM 677 O O . ARG A 1 88 ? -7.988 -12.132 -4.091 1.00 70.38 88 ARG A O 1
ATOM 684 N N . ASP A 1 89 ? -8.433 -9.931 -4.020 1.00 82.56 89 ASP A N 1
ATOM 685 C CA . ASP A 1 89 ? -8.950 -9.786 -5.375 1.00 82.56 89 ASP A CA 1
ATOM 686 C C . ASP A 1 89 ? -7.814 -9.283 -6.281 1.00 82.56 89 ASP A C 1
ATOM 688 O O . ASP A 1 89 ? -7.308 -8.181 -6.048 1.00 82.56 89 ASP A O 1
ATOM 692 N N . PRO A 1 90 ? -7.397 -10.050 -7.306 1.00 82.06 90 PRO A N 1
ATOM 693 C CA . PRO A 1 90 ? -6.398 -9.608 -8.276 1.00 82.06 90 PRO A CA 1
ATOM 694 C C . PRO A 1 90 ? -6.702 -8.231 -8.881 1.00 82.06 90 PRO A C 1
ATOM 696 O O . PRO A 1 90 ? -5.785 -7.425 -9.044 1.00 82.06 90 PRO A O 1
ATOM 699 N N . ARG A 1 91 ? -7.982 -7.917 -9.131 1.00 85.69 91 ARG A N 1
ATOM 700 C CA . ARG A 1 91 ? -8.396 -6.619 -9.691 1.00 85.69 91 ARG A CA 1
ATOM 701 C C . ARG A 1 91 ? -8.105 -5.470 -8.740 1.00 85.69 91 ARG A C 1
ATOM 703 O O . ARG A 1 91 ? -7.650 -4.414 -9.165 1.00 85.69 91 ARG A O 1
ATOM 710 N N . LEU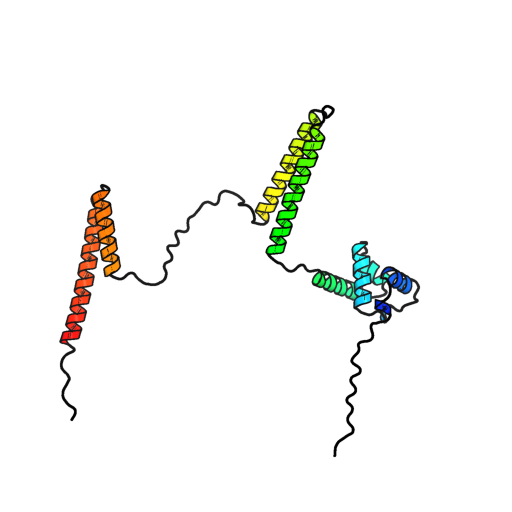 A 1 92 ? -8.308 -5.685 -7.442 1.00 85.25 92 LEU A N 1
ATOM 711 C CA . LEU A 1 92 ? -7.995 -4.677 -6.439 1.00 85.25 92 LEU A CA 1
ATOM 712 C C . LEU A 1 92 ? -6.490 -4.398 -6.379 1.00 85.25 92 LEU A C 1
ATOM 714 O O . LEU A 1 92 ? -6.096 -3.248 -6.195 1.00 85.25 92 LEU A O 1
ATOM 718 N N . VAL A 1 93 ? -5.645 -5.417 -6.569 1.00 86.31 93 VAL A N 1
ATOM 719 C CA . VAL A 1 93 ? -4.189 -5.212 -6.614 1.00 86.31 93 VAL A CA 1
ATOM 720 C C . VAL A 1 93 ? -3.803 -4.373 -7.837 1.00 86.31 93 VAL A C 1
ATOM 722 O O . VAL A 1 93 ? -3.044 -3.415 -7.695 1.00 86.31 93 VAL A O 1
ATOM 725 N N . GLU A 1 94 ? -4.374 -4.659 -9.010 1.00 88.06 94 GLU A N 1
ATOM 726 C CA . GLU A 1 94 ? -4.179 -3.850 -10.224 1.00 88.06 94 GLU A CA 1
ATOM 727 C C . GLU A 1 94 ? -4.643 -2.397 -10.036 1.00 88.06 94 GLU A C 1
ATOM 729 O O . GLU A 1 94 ? -3.899 -1.465 -10.350 1.00 88.06 94 GLU A O 1
ATOM 734 N N . GLU A 1 95 ? -5.827 -2.179 -9.457 1.00 91.31 95 GLU A N 1
ATOM 735 C CA . GLU A 1 95 ? -6.329 -0.836 -9.150 1.00 91.31 95 GLU A CA 1
ATOM 736 C C . GLU A 1 95 ? -5.421 -0.088 -8.169 1.00 91.31 95 GLU A C 1
ATOM 738 O O . GLU A 1 95 ? -5.132 1.098 -8.360 1.00 91.31 95 GLU A O 1
ATOM 743 N N . MET A 1 96 ? -4.962 -0.759 -7.111 1.00 89.88 96 MET A N 1
ATOM 744 C CA . MET A 1 96 ? -4.058 -0.166 -6.126 1.00 89.88 96 MET A CA 1
ATOM 745 C C . MET A 1 96 ? -2.717 0.214 -6.753 1.00 89.88 96 MET A C 1
ATOM 747 O O . MET A 1 96 ? -2.208 1.302 -6.478 1.00 89.88 96 MET A O 1
ATOM 751 N N . VAL A 1 97 ? -2.171 -0.639 -7.621 1.00 92.69 97 VAL A N 1
ATOM 752 C CA . VAL A 1 97 ? -0.948 -0.347 -8.377 1.00 92.69 97 VAL A CA 1
ATOM 753 C C . VAL A 1 97 ? -1.152 0.837 -9.317 1.00 92.69 97 VAL A C 1
ATOM 755 O O . VAL A 1 97 ? -0.336 1.758 -9.306 1.00 92.69 97 VAL A O 1
ATOM 758 N N . GLY A 1 98 ? -2.261 0.883 -10.058 1.00 93.62 98 GLY A N 1
ATOM 759 C CA . GLY A 1 98 ? -2.592 2.022 -10.918 1.00 93.62 98 GLY A CA 1
ATOM 760 C C . GLY A 1 98 ? -2.669 3.337 -10.136 1.00 93.62 98 GLY A C 1
ATOM 761 O O . GLY A 1 98 ? -2.064 4.337 -10.531 1.00 93.62 98 GLY A O 1
ATOM 762 N N . ARG A 1 99 ? -3.330 3.331 -8.970 1.00 93.88 99 ARG A N 1
ATOM 763 C CA . ARG A 1 99 ? -3.387 4.502 -8.076 1.00 93.88 99 ARG A CA 1
ATOM 764 C C . ARG A 1 99 ? -2.008 4.897 -7.552 1.00 93.88 99 ARG A C 1
ATOM 766 O O . ARG A 1 99 ? -1.728 6.090 -7.447 1.00 93.88 99 ARG A O 1
ATOM 773 N N . LEU A 1 100 ? -1.155 3.928 -7.217 1.00 94.06 100 LEU A N 1
ATOM 774 C CA . LEU A 1 100 ? 0.205 4.182 -6.739 1.00 94.06 100 LEU A CA 1
ATOM 775 C C . LEU A 1 100 ? 1.055 4.871 -7.815 1.00 94.06 100 LEU A C 1
ATOM 777 O O . LEU A 1 100 ? 1.686 5.888 -7.524 1.00 94.06 100 LEU A O 1
ATOM 781 N N . VAL A 1 101 ? 1.017 4.364 -9.051 1.00 96.69 101 VAL A N 1
ATOM 782 C CA . VAL A 1 101 ? 1.713 4.956 -10.206 1.00 96.69 101 VAL A CA 1
ATOM 783 C C . VAL A 1 101 ? 1.223 6.385 -10.443 1.00 96.69 101 VAL A C 1
ATOM 785 O O . VAL A 1 101 ? 2.020 7.321 -10.423 1.00 96.69 101 VAL A O 1
ATOM 788 N N . GLN A 1 102 ? -0.097 6.588 -10.519 1.00 97.12 102 GLN A N 1
ATOM 789 C CA . GLN A 1 102 ? -0.685 7.917 -10.717 1.00 97.12 102 GLN A CA 1
ATOM 790 C C . GLN A 1 102 ? -0.281 8.912 -9.614 1.00 97.12 102 GLN A C 1
ATOM 792 O O . GLN A 1 102 ? -0.053 10.100 -9.872 1.00 97.12 102 GLN A O 1
ATOM 797 N N . ARG A 1 103 ? -0.198 8.448 -8.360 1.00 95.00 103 ARG A N 1
ATOM 798 C CA . ARG A 1 103 ? 0.211 9.267 -7.211 1.00 95.00 103 ARG A CA 1
ATOM 799 C C . ARG A 1 103 ? 1.671 9.703 -7.330 1.00 95.00 103 ARG A C 1
ATOM 801 O O . ARG A 1 103 ? 1.966 10.863 -7.036 1.00 95.00 103 ARG A O 1
ATOM 808 N N . ALA A 1 104 ? 2.551 8.797 -7.749 1.00 96.56 104 ALA A N 1
ATOM 809 C CA . ALA A 1 104 ? 3.965 9.079 -7.966 1.00 96.56 104 ALA A CA 1
ATOM 810 C C . ALA A 1 104 ? 4.166 10.079 -9.114 1.00 96.56 104 ALA A C 1
ATOM 812 O O . ALA A 1 104 ? 4.834 11.093 -8.909 1.00 96.56 104 ALA A O 1
ATOM 813 N N . ASP A 1 105 ? 3.504 9.872 -10.256 1.00 97.25 105 ASP A N 1
ATOM 814 C CA . ASP A 1 105 ? 3.557 10.794 -11.401 1.00 97.25 105 ASP A CA 1
ATOM 815 C C . ASP A 1 105 ? 3.098 12.199 -11.004 1.00 97.25 105 ASP A C 1
ATOM 817 O O . ASP A 1 105 ? 3.791 13.192 -11.227 1.00 97.25 105 ASP A O 1
ATOM 821 N N . THR A 1 106 ? 1.967 12.286 -10.297 1.00 97.56 106 THR A N 1
ATOM 822 C CA . THR A 1 106 ? 1.450 13.564 -9.790 1.00 97.56 106 THR A CA 1
ATOM 823 C C . THR A 1 106 ? 2.453 14.257 -8.860 1.00 97.56 106 THR A C 1
ATOM 825 O O . THR A 1 106 ? 2.558 15.487 -8.867 1.00 97.56 106 THR A O 1
ATOM 828 N N . ALA A 1 107 ? 3.174 13.503 -8.024 1.00 96.62 107 ALA A N 1
ATOM 829 C CA . ALA A 1 107 ? 4.185 14.061 -7.129 1.00 96.62 107 ALA A CA 1
ATOM 830 C C . ALA A 1 107 ? 5.382 14.614 -7.913 1.00 96.62 107 ALA A C 1
ATOM 832 O O . ALA A 1 107 ? 5.772 15.761 -7.679 1.00 96.62 107 ALA A O 1
ATOM 833 N N . VAL A 1 108 ? 5.897 13.849 -8.880 1.00 97.94 108 VAL A N 1
ATOM 834 C CA . VAL A 1 108 ? 6.982 14.271 -9.780 1.00 97.94 108 VAL A CA 1
ATOM 835 C C . VAL A 1 108 ? 6.589 15.546 -10.523 1.00 97.94 108 VAL A C 1
ATOM 837 O O . VAL A 1 108 ? 7.299 16.545 -10.446 1.00 97.94 108 VAL A O 1
ATOM 840 N N . GLU A 1 109 ? 5.409 15.587 -11.144 1.00 97.62 109 GLU A N 1
ATOM 841 C CA . GLU A 1 109 ? 4.936 16.778 -11.856 1.00 97.62 109 GLU A CA 1
ATOM 842 C C . GLU A 1 109 ? 4.813 18.014 -10.961 1.00 97.62 109 GLU A C 1
ATOM 844 O O . GLU A 1 109 ? 5.078 19.136 -11.406 1.00 97.62 109 GLU A O 1
ATOM 849 N N . ARG A 1 110 ? 4.350 17.842 -9.717 1.00 97.50 110 ARG A N 1
ATOM 850 C CA . ARG A 1 110 ? 4.227 18.943 -8.751 1.00 97.50 110 ARG A CA 1
ATOM 851 C C . ARG A 1 110 ? 5.596 19.486 -8.368 1.00 97.50 110 ARG A C 1
ATOM 853 O O . ARG A 1 110 ? 5.768 20.704 -8.377 1.00 97.50 110 ARG A O 1
ATOM 860 N N . ILE A 1 111 ? 6.557 18.606 -8.089 1.00 96.31 111 ILE A N 1
ATOM 861 C CA . ILE A 1 111 ? 7.942 18.983 -7.783 1.00 96.31 111 ILE A CA 1
ATOM 862 C C . ILE A 1 111 ? 8.556 19.706 -8.985 1.00 96.31 111 ILE A C 1
ATOM 864 O O . ILE A 1 111 ? 9.028 20.835 -8.847 1.00 96.31 111 ILE A O 1
ATOM 868 N N . SER A 1 112 ? 8.456 19.125 -10.184 1.00 94.44 112 SER A N 1
ATOM 869 C CA . SER A 1 112 ? 8.963 19.735 -11.415 1.00 94.44 112 SER A CA 1
ATOM 870 C C . SER A 1 112 ? 8.336 21.102 -11.688 1.00 94.44 112 SER A C 1
ATOM 872 O O . SER A 1 112 ? 9.029 22.012 -12.134 1.00 94.44 112 SER A O 1
ATOM 874 N N . ARG A 1 113 ? 7.038 21.291 -11.416 1.00 95.75 113 ARG A N 1
ATOM 875 C CA . ARG A 1 113 ? 6.386 22.607 -11.531 1.00 95.75 113 ARG A CA 1
ATOM 876 C C . ARG A 1 113 ? 6.906 23.606 -10.503 1.00 95.75 113 ARG A C 1
ATOM 878 O O . ARG A 1 113 ? 7.162 24.747 -10.880 1.00 95.75 113 ARG A O 1
ATOM 885 N N . ALA A 1 114 ? 7.088 23.190 -9.251 1.00 94.00 114 ALA A N 1
ATOM 886 C CA . ALA A 1 114 ? 7.573 24.061 -8.182 1.00 94.00 114 ALA A CA 1
ATOM 887 C C . ALA A 1 114 ? 8.967 24.635 -8.490 1.00 94.00 114 ALA A C 1
ATOM 889 O O . ALA A 1 114 ? 9.216 25.813 -8.242 1.00 94.00 114 ALA A O 1
ATOM 890 N N . VAL A 1 115 ? 9.851 23.844 -9.109 1.00 96.38 115 VAL A N 1
ATOM 891 C CA . VAL A 1 115 ? 11.233 24.273 -9.388 1.00 96.38 115 VAL A CA 1
ATOM 892 C C . VAL A 1 115 ? 11.443 25.005 -10.718 1.00 96.38 115 VAL A C 1
ATOM 894 O O . VAL A 1 115 ? 12.529 25.530 -10.969 1.00 96.38 115 VAL A O 1
ATOM 897 N N . ARG A 1 116 ? 10.409 25.111 -11.566 1.00 92.25 116 ARG A N 1
ATOM 898 C CA . ARG A 1 116 ? 10.462 25.877 -12.832 1.00 92.25 116 ARG A CA 1
ATOM 899 C C . ARG A 1 116 ? 10.507 27.395 -12.629 1.00 92.25 116 ARG A C 1
ATOM 901 O O . ARG A 1 116 ? 10.808 28.119 -13.578 1.00 92.25 116 ARG A O 1
ATOM 908 N N . GLY A 1 117 ? 10.218 27.884 -11.423 1.00 92.12 117 GLY A N 1
ATOM 909 C CA . GLY A 1 117 ? 10.23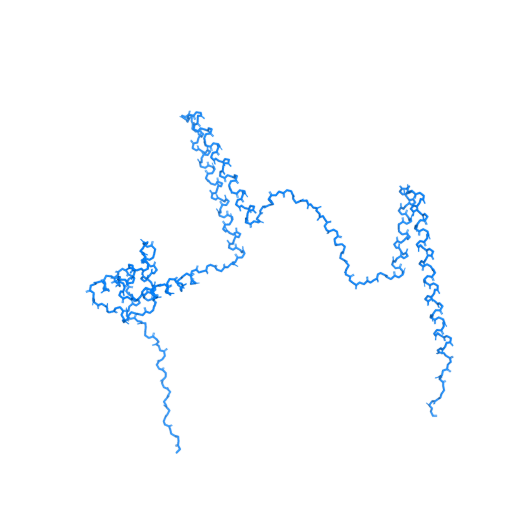2 29.310 -11.100 1.00 92.12 117 GLY A CA 1
ATOM 910 C C . GLY A 1 117 ? 11.598 29.965 -11.333 1.00 92.12 117 GLY A C 1
ATOM 911 O O . GLY A 1 117 ? 12.651 29.365 -11.102 1.00 92.12 117 GLY A O 1
ATOM 912 N N . LYS A 1 118 ? 11.586 31.226 -11.782 1.00 86.94 118 LYS A N 1
ATOM 913 C CA . LYS A 1 118 ? 12.805 32.001 -12.078 1.00 86.94 118 LYS A CA 1
ATOM 914 C C . LYS A 1 118 ? 13.619 32.343 -10.819 1.00 86.94 118 LYS A C 1
ATOM 916 O O . LYS A 1 118 ? 14.813 32.581 -10.929 1.00 86.94 118 LYS A O 1
ATOM 921 N N . GLU A 1 119 ? 12.982 32.312 -9.648 1.00 92.62 119 GLU A N 1
ATOM 922 C CA . GLU A 1 119 ? 13.589 32.641 -8.346 1.00 92.62 119 GLU A CA 1
ATOM 923 C C . GLU A 1 119 ? 14.116 31.424 -7.568 1.00 92.62 119 GLU A C 1
ATOM 925 O O . GLU A 1 119 ? 14.618 31.559 -6.455 1.00 92.62 119 GLU A O 1
ATOM 930 N N . VAL A 1 120 ? 14.015 30.221 -8.138 1.00 95.31 120 VAL A N 1
ATOM 931 C CA . VAL A 1 120 ? 14.448 28.985 -7.474 1.00 95.31 120 VAL A CA 1
ATOM 932 C C . VAL A 1 120 ? 15.965 28.856 -7.566 1.00 95.31 120 VAL A C 1
ATOM 934 O O . VAL A 1 120 ? 16.530 28.948 -8.663 1.00 95.31 120 VAL A O 1
ATOM 937 N N . LYS A 1 121 ? 16.630 28.611 -6.431 1.00 97.06 121 LYS A N 1
ATOM 938 C CA . LYS A 1 121 ? 18.090 28.480 -6.391 1.00 97.06 121 LYS A CA 1
ATOM 939 C C . LYS A 1 121 ? 18.531 27.240 -7.182 1.00 97.06 121 LYS A C 1
ATOM 941 O O . LYS A 1 121 ? 17.822 26.234 -7.191 1.00 97.06 121 LYS A O 1
ATOM 946 N N . PRO A 1 122 ? 19.719 27.254 -7.813 1.00 95.88 122 PRO A N 1
ATOM 947 C CA . PRO A 1 122 ? 20.230 26.088 -8.536 1.00 95.88 122 PRO A CA 1
ATOM 948 C C . PRO A 1 122 ? 20.318 24.817 -7.681 1.00 95.88 122 PRO A C 1
ATOM 950 O O . PRO A 1 122 ? 20.047 23.732 -8.184 1.00 95.88 122 PRO A O 1
ATOM 953 N N . VAL A 1 123 ? 20.645 24.954 -6.391 1.00 97.00 123 VAL A N 1
ATOM 954 C CA . VAL A 1 123 ? 20.712 23.831 -5.442 1.00 97.00 123 VAL A CA 1
ATOM 955 C C . VAL A 1 123 ? 19.344 23.160 -5.292 1.00 97.00 123 VAL A C 1
ATOM 957 O O . VAL A 1 123 ? 19.238 21.957 -5.510 1.00 97.00 123 VAL A O 1
ATOM 960 N N . ASP A 1 124 ? 18.286 23.939 -5.059 1.00 96.75 124 ASP A N 1
ATOM 961 C CA . ASP A 1 124 ? 16.916 23.427 -4.903 1.00 96.75 124 ASP A CA 1
ATOM 962 C C . ASP A 1 124 ? 16.426 22.693 -6.167 1.00 96.75 124 ASP A C 1
ATOM 964 O O . ASP A 1 124 ? 15.660 21.733 -6.089 1.00 96.75 124 ASP A O 1
ATOM 968 N N . ARG A 1 125 ? 16.891 23.110 -7.355 1.00 96.56 125 ARG A N 1
ATOM 969 C CA . ARG A 1 125 ? 16.585 22.421 -8.622 1.00 96.56 125 ARG A CA 1
ATOM 970 C C . ARG A 1 125 ? 17.241 21.043 -8.698 1.00 96.56 125 ARG A C 1
ATOM 972 O O . ARG A 1 125 ? 16.595 20.094 -9.131 1.00 96.56 1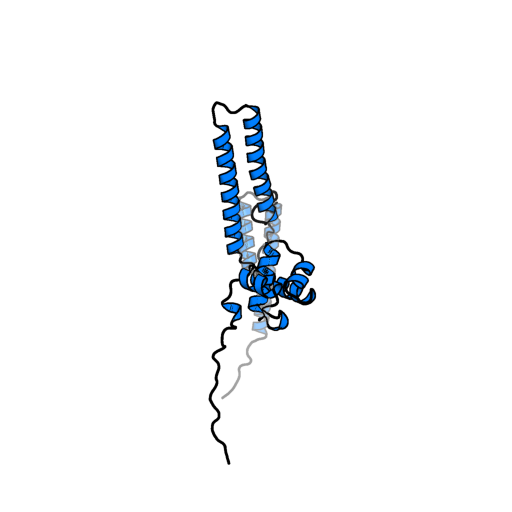25 ARG A O 1
ATOM 979 N N . ILE A 1 126 ? 18.503 20.934 -8.280 1.00 96.81 126 ILE A N 1
ATOM 980 C CA . ILE A 1 126 ? 19.237 19.659 -8.246 1.00 96.81 126 ILE A CA 1
ATOM 981 C C . ILE A 1 126 ? 18.608 18.716 -7.214 1.00 96.81 126 ILE A C 1
ATOM 983 O O . ILE A 1 126 ? 18.423 17.529 -7.491 1.00 96.81 126 ILE A O 1
ATOM 987 N N . GLU A 1 127 ? 18.241 19.237 -6.043 1.00 97.44 127 GLU A N 1
ATOM 988 C CA . GLU A 1 127 ? 17.567 18.455 -5.003 1.00 97.44 127 GLU A CA 1
ATOM 989 C C . GLU A 1 127 ? 16.203 17.944 -5.470 1.00 97.44 127 GLU A C 1
ATOM 991 O O . GLU A 1 127 ? 15.885 16.770 -5.272 1.00 97.44 127 GLU A O 1
ATOM 996 N N . ALA A 1 128 ? 15.421 18.785 -6.146 1.00 97.38 128 ALA A N 1
ATOM 997 C CA . ALA A 1 128 ? 14.142 18.390 -6.720 1.00 97.38 128 ALA A CA 1
ATOM 998 C C . ALA A 1 128 ? 14.284 17.302 -7.790 1.00 97.38 128 ALA A C 1
ATOM 1000 O O . ALA A 1 128 ? 13.538 16.326 -7.758 1.00 97.38 128 ALA A O 1
ATOM 1001 N N . GLU A 1 129 ? 15.260 17.425 -8.691 1.00 96.69 129 GLU A N 1
ATOM 1002 C CA . GLU A 1 129 ? 15.535 16.400 -9.705 1.00 96.69 129 GLU A CA 1
ATOM 1003 C C . GLU A 1 129 ? 15.932 15.068 -9.051 1.00 96.69 129 GLU A C 1
ATOM 1005 O O . GLU A 1 129 ? 15.411 14.005 -9.396 1.00 96.69 129 GLU A O 1
ATOM 1010 N N . THR A 1 130 ? 16.789 15.131 -8.029 1.00 98.06 130 THR A N 1
ATOM 1011 C CA . THR A 1 130 ? 17.201 13.958 -7.246 1.00 98.06 130 THR A CA 1
ATOM 1012 C C . THR A 1 130 ? 16.006 13.313 -6.540 1.00 98.06 130 THR A C 1
ATOM 1014 O O . THR A 1 130 ? 15.878 12.087 -6.519 1.00 98.06 130 THR A O 1
ATOM 1017 N N . ALA A 1 131 ? 15.101 14.121 -5.982 1.00 97.62 131 ALA A N 1
ATOM 1018 C CA . ALA A 1 131 ? 13.881 13.641 -5.346 1.00 97.62 131 ALA A CA 1
ATOM 1019 C C . ALA A 1 131 ? 12.932 12.974 -6.354 1.00 97.62 131 ALA A C 1
ATOM 1021 O O . ALA A 1 131 ? 12.426 11.889 -6.065 1.00 97.62 131 ALA A O 1
ATOM 1022 N N . CYS A 1 132 ? 12.732 13.569 -7.535 1.00 97.81 132 CYS A N 1
ATOM 1023 C CA . CYS A 1 132 ? 11.945 12.979 -8.619 1.00 97.81 132 CYS A CA 1
ATOM 1024 C C . CYS A 1 132 ? 12.514 11.623 -9.047 1.00 97.81 132 CYS A C 1
ATOM 1026 O O . CYS A 1 132 ? 11.780 10.636 -9.107 1.00 97.81 132 CYS A O 1
ATOM 1028 N N . TRP A 1 133 ? 13.827 11.550 -9.275 1.00 97.88 133 TRP A N 1
ATOM 1029 C CA . TRP A 1 133 ? 14.493 10.299 -9.631 1.00 97.88 133 TRP A CA 1
ATOM 1030 C C . TRP A 1 133 ? 14.331 9.231 -8.547 1.00 97.88 133 TRP A C 1
ATOM 1032 O O . TRP A 1 133 ? 14.022 8.080 -8.855 1.00 97.88 133 TRP A O 1
ATOM 1042 N N . ARG A 1 134 ? 14.479 9.605 -7.270 1.00 98.25 134 ARG A N 1
ATOM 1043 C CA . ARG A 1 134 ? 14.303 8.679 -6.144 1.00 98.25 134 ARG A CA 1
ATOM 1044 C C . ARG A 1 134 ? 12.879 8.126 -6.075 1.00 98.25 134 ARG A C 1
ATOM 1046 O O . ARG A 1 134 ? 12.732 6.917 -5.941 1.00 98.25 134 ARG A O 1
ATOM 1053 N N . ILE A 1 135 ? 11.857 8.976 -6.213 1.00 97.12 135 ILE A N 1
ATOM 1054 C CA . ILE A 1 135 ? 10.445 8.549 -6.226 1.00 97.12 135 ILE A CA 1
ATOM 1055 C C . ILE A 1 135 ? 10.214 7.506 -7.324 1.00 97.12 135 ILE A C 1
ATOM 1057 O O . ILE A 1 135 ? 9.630 6.455 -7.068 1.00 97.12 135 ILE A O 1
ATOM 1061 N N . LEU A 1 136 ? 10.703 7.774 -8.537 1.00 97.19 136 LEU A N 1
ATOM 1062 C CA . LEU A 1 136 ? 10.548 6.858 -9.667 1.00 97.19 136 LEU A CA 1
ATOM 1063 C C . LEU A 1 136 ? 11.317 5.549 -9.455 1.00 97.19 136 LEU A C 1
ATOM 1065 O O . LEU A 1 136 ? 10.782 4.475 -9.722 1.00 97.19 136 LEU A O 1
ATOM 1069 N N . LYS A 1 137 ? 12.545 5.615 -8.933 1.00 97.19 137 LYS A N 1
ATOM 1070 C CA . LYS A 1 137 ? 13.343 4.425 -8.621 1.00 97.19 137 LYS A CA 1
ATOM 1071 C C . LYS A 1 137 ? 12.659 3.542 -7.575 1.00 97.19 137 LYS A C 1
ATOM 1073 O O . LYS A 1 137 ? 12.525 2.342 -7.792 1.00 97.19 137 LYS A O 1
ATOM 1078 N N . GLU A 1 138 ? 12.205 4.123 -6.467 1.00 96.81 138 GLU A N 1
ATOM 1079 C CA . GLU A 1 138 ? 11.514 3.391 -5.398 1.00 96.81 138 GLU A CA 1
ATOM 1080 C C . GLU A 1 138 ? 10.190 2.788 -5.886 1.00 96.81 138 GLU A C 1
ATOM 1082 O O . GLU A 1 138 ? 9.861 1.656 -5.525 1.00 96.81 138 GLU A O 1
ATOM 1087 N N . LEU A 1 139 ? 9.457 3.498 -6.754 1.00 96.00 139 LEU A N 1
ATOM 1088 C CA . LEU A 1 139 ? 8.265 2.963 -7.411 1.00 96.00 139 LEU A CA 1
ATOM 1089 C C . LEU A 1 139 ? 8.606 1.731 -8.253 1.00 96.00 139 LEU A C 1
ATOM 1091 O O . LEU A 1 139 ? 7.961 0.697 -8.094 1.00 96.00 139 LEU A O 1
ATOM 1095 N N . VAL A 1 140 ? 9.621 1.815 -9.117 1.00 95.12 140 VAL A N 1
ATOM 1096 C CA . VAL A 1 140 ? 10.049 0.686 -9.959 1.00 95.12 140 VAL A CA 1
ATOM 1097 C C . VAL A 1 140 ? 10.463 -0.506 -9.099 1.00 95.12 140 VAL A C 1
ATOM 1099 O O . VAL A 1 140 ? 9.996 -1.616 -9.345 1.00 95.12 140 VAL A O 1
ATOM 1102 N N . GLU A 1 141 ? 11.269 -0.293 -8.058 1.00 94.31 141 GLU A N 1
ATOM 1103 C CA . GLU A 1 141 ? 11.669 -1.360 -7.133 1.00 94.31 141 GLU A CA 1
ATOM 1104 C C . GLU A 1 141 ? 10.460 -1.995 -6.429 1.00 94.31 141 GLU A C 1
ATOM 1106 O O . GLU A 1 141 ? 10.398 -3.216 -6.275 1.00 94.31 141 GLU A O 1
ATOM 1111 N N . CYS A 1 142 ? 9.477 -1.188 -6.019 1.00 92.50 142 CYS A N 1
ATOM 1112 C CA . CYS A 1 142 ? 8.239 -1.675 -5.418 1.00 92.50 142 CYS A CA 1
ATOM 1113 C C . CYS A 1 142 ? 7.443 -2.536 -6.409 1.00 92.50 142 CYS A C 1
ATOM 1115 O O . CYS A 1 142 ? 7.078 -3.667 -6.087 1.00 92.50 142 CYS A O 1
ATOM 1117 N N . LEU A 1 143 ? 7.249 -2.056 -7.641 1.00 92.75 143 LEU A N 1
ATOM 1118 C CA . LEU A 1 143 ? 6.552 -2.795 -8.696 1.00 92.75 143 LEU A CA 1
ATOM 1119 C C . LEU A 1 143 ? 7.272 -4.098 -9.062 1.00 92.75 143 LEU A C 1
ATOM 1121 O O . LEU A 1 143 ? 6.617 -5.114 -9.285 1.00 92.75 143 LEU A O 1
ATOM 1125 N N . GLN A 1 144 ? 8.605 -4.109 -9.067 1.00 91.75 144 GLN A N 1
ATOM 1126 C CA . GLN A 1 144 ? 9.391 -5.328 -9.267 1.00 91.75 144 GLN A CA 1
ATOM 1127 C C . GLN A 1 144 ? 9.209 -6.329 -8.122 1.00 91.75 144 GLN A C 1
ATOM 1129 O O . GLN A 1 144 ? 8.999 -7.512 -8.378 1.00 91.75 144 GLN A O 1
ATOM 1134 N N . ARG A 1 145 ? 9.249 -5.878 -6.860 1.00 89.69 145 ARG A N 1
ATOM 1135 C CA . ARG A 1 145 ? 9.017 -6.745 -5.686 1.00 89.69 145 ARG A CA 1
ATOM 1136 C C . ARG A 1 145 ? 7.599 -7.312 -5.651 1.00 89.69 145 ARG A C 1
ATOM 1138 O O . ARG A 1 145 ? 7.406 -8.425 -5.174 1.00 89.69 145 ARG A O 1
ATOM 1145 N N . LEU A 1 146 ? 6.629 -6.558 -6.161 1.00 87.12 146 LEU A N 1
ATOM 1146 C CA . LEU A 1 146 ? 5.241 -6.993 -6.311 1.00 87.12 146 LEU A CA 1
ATOM 1147 C C . LEU A 1 146 ? 5.017 -7.886 -7.548 1.00 87.12 146 LEU A C 1
ATOM 1149 O O . LEU A 1 146 ? 3.920 -8.407 -7.714 1.00 87.12 146 LEU A O 1
ATOM 1153 N N . GLY A 1 147 ? 6.031 -8.080 -8.402 1.00 89.25 147 GLY A N 1
ATOM 1154 C CA . GLY A 1 147 ? 5.959 -8.933 -9.594 1.00 89.25 147 GLY A CA 1
ATOM 1155 C C . GLY A 1 147 ? 5.328 -8.279 -10.829 1.00 89.25 147 GLY A C 1
ATOM 1156 O O . GLY A 1 147 ? 5.084 -8.969 -11.814 1.00 89.25 147 GLY A O 1
ATOM 1157 N N . TYR A 1 148 ? 5.081 -6.966 -10.803 1.00 88.75 148 TYR 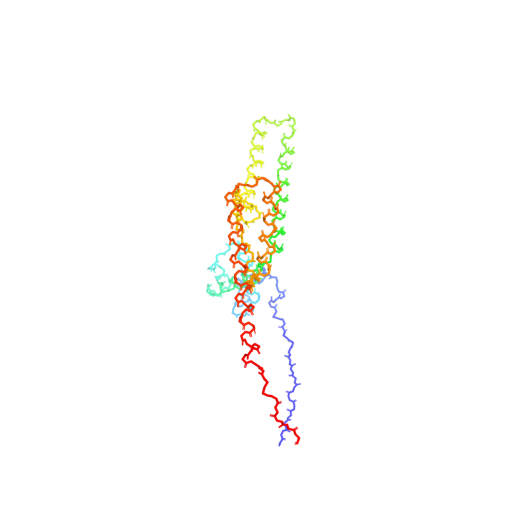A N 1
ATOM 1158 C CA . TYR A 1 148 ? 4.505 -6.211 -11.925 1.00 88.75 148 TYR A CA 1
ATOM 1159 C C . TYR A 1 148 ? 5.535 -5.830 -12.988 1.00 88.75 148 TYR A C 1
ATOM 1161 O O . TYR A 1 148 ? 5.189 -5.672 -14.156 1.00 88.75 148 TYR A O 1
ATOM 1169 N N . LEU A 1 149 ? 6.797 -5.663 -12.589 1.00 88.69 149 LEU A N 1
ATOM 1170 C CA . LEU A 1 149 ? 7.901 -5.365 -13.495 1.00 88.69 149 LEU A CA 1
ATOM 1171 C C . LEU A 1 149 ? 8.987 -6.442 -13.384 1.00 88.69 149 LEU A C 1
ATOM 1173 O O . LEU A 1 149 ? 9.239 -6.953 -12.291 1.00 88.69 149 LEU A O 1
ATOM 1177 N N . PRO A 1 150 ? 9.680 -6.771 -14.485 1.00 85.00 150 PRO A N 1
ATOM 1178 C CA . PRO A 1 150 ? 10.805 -7.694 -14.436 1.00 85.00 150 PRO A CA 1
ATOM 1179 C C . PRO A 1 150 ? 11.943 -7.095 -13.597 1.00 85.00 150 PRO A C 1
ATOM 1181 O O . PRO A 1 150 ? 12.322 -5.937 -13.777 1.00 85.00 150 PRO A O 1
ATOM 1184 N N . THR A 1 151 ? 12.499 -7.878 -12.671 1.00 78.12 151 THR A N 1
ATOM 1185 C CA . THR A 1 151 ? 13.539 -7.422 -11.725 1.00 78.12 151 THR A CA 1
ATOM 1186 C C . THR A 1 151 ? 14.931 -7.309 -12.369 1.00 78.12 151 THR A C 1
ATOM 1188 O O . THR A 1 151 ? 15.768 -6.541 -11.910 1.00 78.12 151 THR A O 1
ATOM 1191 N N . ALA A 1 152 ? 15.175 -8.039 -13.456 1.00 70.12 152 ALA A N 1
ATOM 1192 C CA . ALA A 1 152 ? 16.325 -7.951 -14.358 1.00 70.12 152 ALA A CA 1
ATOM 1193 C C . ALA A 1 152 ? 16.025 -8.839 -15.575 1.00 70.12 152 ALA A C 1
ATOM 1195 O O . ALA A 1 152 ? 15.086 -9.635 -15.510 1.00 70.12 152 ALA A O 1
ATOM 1196 N N . ALA A 1 153 ? 16.796 -8.682 -16.663 1.00 53.38 153 ALA A N 1
ATOM 1197 C CA . ALA A 1 153 ? 16.625 -9.396 -17.927 1.00 53.38 153 ALA A CA 1
ATOM 1198 C C . ALA A 1 153 ? 16.222 -10.846 -17.670 1.00 53.38 153 ALA A C 1
ATOM 1200 O O . ALA A 1 153 ? 17.014 -11.635 -17.152 1.00 53.38 153 ALA A O 1
ATOM 1201 N N . VAL A 1 154 ? 14.976 -11.171 -18.014 1.00 50.62 154 VAL A N 1
ATOM 1202 C CA . VAL A 1 154 ? 14.561 -12.551 -18.194 1.00 50.62 154 VAL A CA 1
ATOM 1203 C C . VAL A 1 154 ? 15.595 -13.111 -19.160 1.00 50.62 154 VAL A C 1
ATOM 1205 O O . VAL A 1 154 ? 15.568 -12.795 -20.349 1.00 50.62 154 VAL A O 1
ATOM 1208 N N . GLN A 1 155 ? 16.568 -13.878 -18.657 1.00 48.31 155 GLN A N 1
ATOM 1209 C CA . GLN A 1 155 ? 17.208 -14.856 -19.506 1.00 48.31 155 GLN A CA 1
ATOM 1210 C C . GLN A 1 155 ? 16.028 -15.675 -19.977 1.00 48.31 155 GLN A C 1
ATOM 1212 O O . GLN A 1 155 ? 15.447 -16.440 -19.206 1.00 48.31 155 GLN A O 1
ATOM 1217 N N . VAL A 1 156 ? 15.631 -15.449 -21.223 1.00 51.53 156 VAL A N 1
ATOM 1218 C CA . VAL A 1 156 ? 14.810 -16.382 -21.962 1.00 51.53 156 VAL A CA 1
ATOM 1219 C C . VAL A 1 156 ? 15.697 -17.618 -22.095 1.00 51.53 156 VAL A C 1
ATOM 1221 O O . VAL A 1 156 ? 16.273 -17.898 -23.139 1.00 51.53 156 VAL A O 1
ATOM 1224 N N . ARG A 1 157 ? 15.839 -18.381 -21.004 1.00 43.31 157 ARG A N 1
ATOM 1225 C CA . ARG A 1 157 ? 15.824 -19.825 -21.100 1.00 43.31 157 ARG A CA 1
ATOM 1226 C C . ARG A 1 157 ? 14.442 -20.096 -21.647 1.00 43.31 157 ARG A C 1
ATOM 1228 O O . ARG A 1 157 ? 13.478 -20.248 -20.903 1.00 43.31 157 ARG A O 1
ATOM 1235 N N . GLY A 1 158 ? 14.353 -20.041 -22.973 1.00 42.84 158 GLY A N 1
ATOM 1236 C CA . GLY A 1 158 ? 13.359 -20.804 -23.677 1.00 42.84 158 GLY A CA 1
ATOM 1237 C C . GLY A 1 158 ? 13.599 -22.225 -23.215 1.00 42.84 158 GLY A C 1
ATOM 1238 O O . GLY A 1 158 ? 14.449 -22.927 -23.754 1.00 42.84 158 GLY A O 1
ATOM 1239 N N . ASP A 1 159 ? 12.883 -22.623 -22.171 1.00 44.94 159 ASP A N 1
ATOM 1240 C CA . ASP A 1 159 ? 12.402 -23.979 -22.065 1.00 44.94 159 ASP A CA 1
ATOM 1241 C C . ASP A 1 159 ? 11.598 -24.151 -23.358 1.00 44.94 159 ASP A C 1
ATOM 1243 O O . ASP A 1 159 ? 10.400 -23.878 -23.419 1.00 44.94 159 ASP A O 1
ATOM 1247 N N . LEU A 1 160 ? 12.293 -24.530 -24.438 1.00 47.12 160 LEU A N 1
ATOM 1248 C CA . LEU A 1 160 ? 11.724 -25.210 -25.588 1.00 47.12 160 LEU A CA 1
ATOM 1249 C C . LEU A 1 160 ? 11.203 -26.544 -25.052 1.00 47.12 160 LEU A C 1
ATOM 1251 O O . LEU A 1 160 ? 11.696 -27.614 -25.394 1.00 47.12 160 LEU A O 1
ATOM 1255 N N . ARG A 1 161 ? 10.201 -26.488 -24.175 1.00 41.66 161 ARG A N 1
ATOM 1256 C CA . ARG A 1 161 ? 9.288 -27.587 -23.958 1.00 41.66 161 ARG A CA 1
ATOM 1257 C C . ARG A 1 161 ? 8.504 -27.647 -25.253 1.00 41.66 161 ARG A C 1
ATOM 1259 O O . ARG A 1 161 ? 7.457 -27.025 -25.390 1.00 41.66 161 ARG A O 1
ATOM 1266 N N . HIS A 1 162 ? 9.081 -28.341 -26.235 1.00 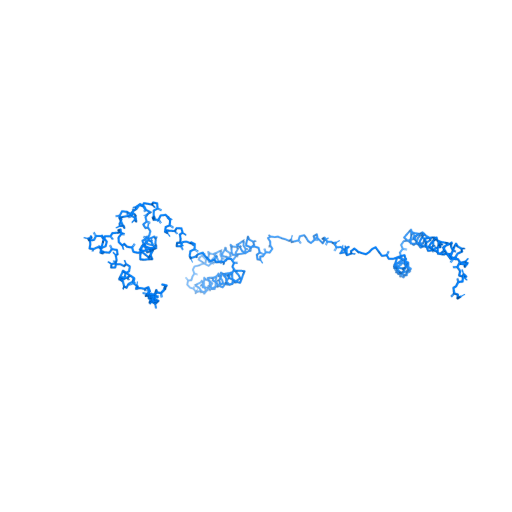51.06 162 HIS A N 1
ATOM 1267 C CA . HIS A 1 162 ? 8.272 -29.040 -27.213 1.00 51.06 162 HIS A CA 1
ATOM 1268 C C . HIS A 1 162 ? 7.246 -29.787 -26.381 1.00 51.06 162 HIS A C 1
ATOM 1270 O O . HIS A 1 162 ? 7.609 -30.630 -25.556 1.00 51.06 162 HIS A O 1
ATOM 1276 N N . SER A 1 163 ? 5.995 -29.363 -26.495 1.00 43.72 163 SER A N 1
ATOM 1277 C CA . SER A 1 163 ? 4.863 -30.084 -25.962 1.00 43.72 163 SER A CA 1
ATOM 1278 C C . SER A 1 163 ? 4.937 -31.483 -26.561 1.00 43.72 163 SER A C 1
ATOM 1280 O O . SER A 1 163 ? 4.448 -31.714 -27.659 1.00 43.72 163 SER A O 1
ATOM 1282 N N . PHE A 1 164 ? 5.582 -32.414 -25.860 1.00 43.78 164 PHE A N 1
ATOM 1283 C CA . PHE A 1 164 ? 5.326 -33.835 -26.011 1.00 43.78 164 PHE A CA 1
ATOM 1284 C C . PHE A 1 164 ? 3.905 -34.054 -25.481 1.00 43.78 164 PHE A C 1
ATOM 1286 O O . PHE A 1 164 ? 3.694 -34.567 -24.384 1.00 43.78 164 PHE A O 1
ATOM 1293 N N . SER A 1 165 ? 2.913 -33.571 -26.233 1.00 46.75 165 SER A N 1
ATOM 1294 C CA . SER A 1 165 ? 1.610 -34.207 -26.244 1.00 46.75 165 SER A CA 1
ATOM 1295 C C . SER A 1 165 ? 1.860 -35.620 -26.749 1.00 46.75 165 SER A C 1
ATOM 1297 O O . SER A 1 165 ? 2.477 -35.836 -27.789 1.00 46.75 165 SER A O 1
ATOM 1299 N N . VAL A 1 166 ? 1.487 -36.549 -25.888 1.00 54.16 166 VAL A N 1
ATOM 1300 C CA . VAL A 1 166 ? 1.781 -37.971 -25.912 1.00 54.16 166 VAL A CA 1
ATOM 1301 C C . VAL A 1 166 ? 1.039 -38.640 -27.067 1.00 54.16 166 VAL A C 1
ATOM 1303 O O . VAL A 1 166 ? -0.015 -39.221 -26.862 1.00 54.16 166 VAL A O 1
ATOM 1306 N N . GLU A 1 167 ? 1.608 -38.569 -28.265 1.00 59.84 167 GLU A N 1
ATOM 1307 C CA . GLU A 1 167 ? 1.417 -39.540 -29.343 1.00 59.84 167 GLU A CA 1
ATOM 1308 C C . GLU A 1 167 ? 2.796 -39.738 -29.980 1.00 59.84 167 GLU A C 1
ATOM 1310 O O . GLU A 1 167 ? 3.433 -38.783 -30.426 1.00 59.84 167 GLU A O 1
ATOM 1315 N N . LEU A 1 168 ? 3.330 -40.961 -29.916 1.00 62.44 168 LEU A N 1
ATOM 1316 C CA . LEU A 1 168 ? 4.564 -41.283 -30.627 1.00 62.44 168 LEU A CA 1
ATOM 1317 C C . LEU A 1 168 ? 4.284 -41.079 -32.126 1.00 62.44 168 LEU A C 1
ATOM 1319 O O . LEU A 1 168 ? 3.310 -41.654 -32.613 1.00 62.44 168 LEU A O 1
ATOM 1323 N N . PRO A 1 169 ? 5.083 -40.270 -32.850 1.00 72.06 169 PRO A N 1
ATOM 1324 C CA . PRO A 1 169 ? 4.877 -40.067 -34.278 1.00 72.06 169 PRO A CA 1
ATOM 1325 C C . PRO A 1 169 ? 4.958 -41.411 -35.001 1.00 72.06 169 PRO A C 1
ATOM 1327 O O . PRO A 1 169 ? 5.823 -42.238 -34.691 1.00 72.06 169 PRO A O 1
ATOM 1330 N N . SER A 1 170 ? 4.048 -41.632 -35.946 1.00 79.56 170 SER A N 1
ATOM 1331 C CA . SER A 1 170 ? 4.018 -42.873 -36.711 1.00 79.56 170 SER A CA 1
ATOM 1332 C C . SER A 1 170 ? 5.273 -43.002 -37.582 1.00 79.56 170 SER A C 1
ATOM 1334 O O . SER A 1 170 ? 5.954 -42.018 -37.890 1.00 79.56 170 SER A O 1
ATOM 1336 N N . VAL A 1 171 ? 5.582 -44.221 -38.032 1.00 79.31 171 VAL A N 1
ATOM 1337 C CA . VAL A 1 171 ? 6.691 -44.457 -38.974 1.00 79.31 171 VAL A CA 1
ATOM 1338 C C . VAL A 1 171 ? 6.511 -43.625 -40.255 1.00 79.31 171 VAL A C 1
ATOM 1340 O O . VAL A 1 171 ? 7.498 -43.136 -40.805 1.00 79.31 171 VAL A O 1
ATOM 1343 N N . ALA A 1 172 ? 5.265 -43.389 -40.681 1.00 77.06 172 ALA A N 1
ATOM 1344 C CA . ALA A 1 172 ? 4.939 -42.536 -41.823 1.00 77.06 172 ALA A CA 1
ATOM 1345 C C . ALA A 1 172 ? 5.291 -41.057 -41.575 1.00 77.06 172 ALA A C 1
ATOM 1347 O O . ALA A 1 172 ? 5.900 -40.418 -42.436 1.00 77.06 172 ALA A O 1
ATOM 1348 N N . ASP A 1 173 ? 4.997 -40.528 -40.383 1.00 80.62 173 ASP A N 1
ATOM 1349 C CA . ASP A 1 173 ? 5.333 -39.143 -40.018 1.00 80.62 173 ASP A CA 1
ATOM 1350 C C . ASP A 1 173 ? 6.851 -38.933 -39.963 1.00 80.62 173 ASP A C 1
ATOM 1352 O O . ASP A 1 173 ? 7.380 -37.925 -40.439 1.00 80.62 173 ASP A O 1
ATOM 1356 N N . LEU A 1 174 ? 7.576 -39.922 -39.432 1.00 83.19 174 LEU A N 1
ATOM 1357 C CA . LEU A 1 174 ? 9.038 -39.904 -39.376 1.00 83.19 174 LEU A CA 1
ATOM 1358 C C . LEU A 1 174 ? 9.677 -39.979 -40.772 1.00 83.19 174 LEU A C 1
ATOM 1360 O O . LEU A 1 174 ? 10.719 -39.359 -40.997 1.00 83.19 174 LEU A O 1
ATOM 1364 N N . GLN A 1 175 ? 9.065 -40.700 -41.717 1.00 83.19 175 GLN A N 1
ATOM 1365 C CA . GLN A 1 175 ? 9.516 -40.735 -43.113 1.00 83.19 175 GLN A CA 1
ATOM 1366 C C . GLN A 1 175 ? 9.311 -39.381 -43.802 1.00 83.19 175 GLN A C 1
ATOM 1368 O O . GLN A 1 175 ? 10.259 -38.860 -44.395 1.00 83.19 175 GLN A O 1
ATOM 1373 N N . ALA A 1 176 ? 8.128 -38.778 -43.659 1.00 82.88 176 ALA A N 1
ATOM 1374 C CA . ALA A 1 176 ? 7.826 -37.465 -44.230 1.00 82.88 176 ALA A CA 1
ATOM 1375 C C . ALA A 1 176 ? 8.776 -36.376 -43.698 1.00 82.88 176 ALA A C 1
ATOM 1377 O O . ALA A 1 176 ? 9.273 -35.536 -44.454 1.00 82.88 176 ALA A O 1
ATOM 1378 N N . GLU A 1 177 ? 9.096 -36.422 -42.404 1.00 84.38 177 GLU A N 1
ATOM 1379 C CA . GLU A 1 177 ? 10.040 -35.487 -41.796 1.00 84.38 177 GLU A CA 1
ATOM 1380 C C . GLU A 1 177 ? 11.481 -35.715 -42.284 1.00 84.38 177 GLU A C 1
ATOM 1382 O O . GLU A 1 177 ? 12.197 -34.753 -42.574 1.00 84.38 177 GLU A O 1
ATOM 1387 N N . ALA A 1 178 ? 11.913 -36.968 -42.453 1.00 85.12 178 ALA A N 1
ATOM 1388 C CA . ALA A 1 178 ? 13.234 -37.274 -43.002 1.00 85.12 178 ALA A CA 1
ATOM 1389 C C . ALA A 1 178 ? 13.387 -36.790 -44.458 1.00 85.12 178 ALA A C 1
ATOM 1391 O O . ALA A 1 178 ? 14.434 -36.247 -44.817 1.00 85.12 178 ALA A O 1
ATOM 1392 N N . GLU A 1 179 ? 12.350 -36.934 -45.286 1.00 85.44 179 GLU A N 1
ATOM 1393 C CA . GLU A 1 179 ? 12.318 -36.405 -46.658 1.00 85.44 179 GLU A CA 1
ATOM 1394 C C . GLU A 1 179 ? 12.352 -34.874 -46.686 1.00 85.44 179 GLU A C 1
ATOM 1396 O O . GLU A 1 179 ? 13.109 -34.278 -47.461 1.00 85.44 179 GLU A O 1
ATOM 1401 N N . ARG A 1 180 ? 11.601 -34.220 -45.791 1.00 87.25 180 ARG A N 1
ATOM 1402 C CA . ARG A 1 180 ? 11.634 -32.760 -45.625 1.00 87.25 180 ARG A CA 1
ATOM 1403 C C . ARG A 1 180 ? 13.039 -32.275 -45.274 1.00 87.25 180 ARG A C 1
ATOM 1405 O O . ARG A 1 180 ? 13.533 -31.320 -45.879 1.00 87.25 180 ARG A O 1
ATOM 1412 N N . LEU A 1 181 ? 13.700 -32.932 -44.321 1.00 85.94 181 LEU A N 1
ATOM 1413 C CA . LEU A 1 181 ? 15.057 -32.587 -43.894 1.00 85.94 181 LEU A CA 1
ATOM 1414 C C . LEU A 1 181 ? 16.093 -32.831 -44.997 1.00 85.94 181 LEU A C 1
ATOM 1416 O O . LEU A 1 181 ? 17.009 -32.023 -45.162 1.00 85.94 181 LEU A O 1
ATOM 1420 N N . GLU A 1 182 ? 15.937 -33.891 -45.789 1.00 84.88 182 GLU A N 1
ATOM 1421 C CA . GLU A 1 182 ? 16.791 -34.143 -46.950 1.00 84.88 182 GLU A CA 1
ATOM 1422 C C . GLU A 1 182 ? 16.622 -33.061 -48.024 1.00 84.88 182 GLU A C 1
ATOM 1424 O O . GLU A 1 182 ? 17.615 -32.544 -48.547 1.00 84.88 182 GLU A O 1
ATOM 1429 N N . ALA A 1 183 ? 15.379 -32.669 -48.319 1.00 83.81 183 ALA A N 1
ATOM 1430 C CA . ALA A 1 183 ? 15.091 -31.581 -49.244 1.00 83.81 183 ALA A CA 1
ATOM 1431 C C . ALA A 1 183 ? 15.749 -30.282 -48.764 1.00 83.81 183 ALA A C 1
ATOM 1433 O O . ALA A 1 183 ? 16.512 -29.676 -49.515 1.00 83.81 183 ALA A O 1
ATOM 1434 N N . ILE A 1 184 ? 15.556 -29.889 -47.504 1.00 83.81 184 ILE A N 1
ATOM 1435 C CA . ILE A 1 184 ? 16.195 -28.691 -46.938 1.00 83.81 184 ILE A CA 1
ATOM 1436 C C . ILE A 1 184 ? 17.722 -28.787 -47.044 1.00 83.81 184 ILE A C 1
ATOM 1438 O O . ILE A 1 184 ? 18.368 -27.829 -47.477 1.00 83.81 184 ILE A O 1
ATOM 1442 N N . GLY A 1 185 ? 18.299 -29.941 -46.702 1.00 81.69 185 GLY A N 1
ATOM 1443 C CA . GLY A 1 185 ? 19.741 -30.161 -46.741 1.00 81.69 185 GLY A CA 1
ATOM 1444 C C . GLY A 1 185 ? 20.342 -30.023 -48.141 1.00 81.69 185 GLY A C 1
ATOM 1445 O O . GLY A 1 185 ? 21.394 -29.400 -48.295 1.00 81.69 185 GLY A O 1
ATOM 1446 N N . ARG A 1 186 ? 19.655 -30.528 -49.171 1.00 79.62 186 ARG A N 1
ATOM 1447 C CA . ARG A 1 186 ? 20.080 -30.396 -50.575 1.00 79.62 186 ARG A CA 1
ATOM 1448 C C . ARG A 1 186 ? 19.975 -28.958 -51.090 1.00 79.62 186 ARG A C 1
ATOM 1450 O O . ARG A 1 186 ? 20.851 -28.527 -51.831 1.00 79.62 186 ARG A O 1
ATOM 1457 N N . HIS A 1 187 ? 18.950 -28.210 -50.677 1.00 78.12 187 HIS A N 1
ATOM 1458 C CA . HIS A 1 187 ? 18.755 -26.817 -51.103 1.00 78.12 187 HIS A CA 1
ATOM 1459 C C . HIS A 1 187 ? 19.664 -25.827 -50.359 1.00 78.12 187 HIS A C 1
ATOM 1461 O O . HIS A 1 187 ? 20.043 -24.803 -50.919 1.00 78.12 187 HIS A O 1
ATOM 1467 N N . SER A 1 188 ? 20.030 -26.132 -49.112 1.00 76.19 188 SER A N 1
ATOM 1468 C CA . SER A 1 188 ? 20.763 -25.211 -48.227 1.00 76.19 188 SER A CA 1
ATOM 1469 C C . SER A 1 188 ? 22.272 -25.483 -48.183 1.00 76.19 188 SER A C 1
ATOM 1471 O O . SER A 1 188 ? 22.986 -24.827 -47.430 1.00 76.19 188 SER A O 1
ATOM 1473 N N . GLY A 1 189 ? 22.762 -26.461 -48.957 1.00 75.31 189 GLY A N 1
ATOM 1474 C CA . GLY A 1 189 ? 24.176 -26.847 -48.982 1.00 75.31 189 GLY A CA 1
ATOM 1475 C C . GLY A 1 189 ? 24.647 -27.468 -47.665 1.00 75.31 189 GLY A C 1
ATOM 1476 O O . GLY A 1 189 ? 25.726 -27.138 -47.174 1.00 75.31 189 GLY A O 1
ATOM 1477 N N . ALA A 1 190 ? 23.824 -28.328 -47.056 1.00 76.44 190 ALA A N 1
ATOM 1478 C CA . ALA A 1 190 ? 24.157 -28.954 -45.783 1.00 76.44 190 ALA A CA 1
ATOM 1479 C C . ALA A 1 190 ? 25.446 -29.800 -45.874 1.00 76.44 190 ALA A C 1
ATOM 1481 O O . ALA A 1 190 ? 25.759 -30.351 -46.934 1.00 76.44 190 ALA A O 1
ATOM 1482 N N . PRO A 1 191 ? 26.187 -29.956 -44.759 1.00 80.88 191 PRO A N 1
ATOM 1483 C CA . PRO A 1 191 ? 27.390 -30.779 -44.722 1.00 80.88 191 PRO A CA 1
ATOM 1484 C C . PRO A 1 191 ? 27.100 -32.214 -45.172 1.00 80.88 191 PRO A C 1
ATOM 1486 O O . PRO A 1 191 ? 26.087 -32.798 -44.784 1.00 80.88 191 PRO A O 1
ATOM 1489 N N . SER A 1 192 ? 28.025 -32.812 -45.930 1.00 75.62 192 SER A N 1
ATOM 1490 C CA . SER A 1 192 ? 27.874 -34.180 -46.451 1.00 75.62 192 SER A CA 1
ATOM 1491 C C . SER A 1 192 ? 27.580 -35.216 -45.356 1.00 75.62 192 SER A C 1
ATOM 1493 O O . SER A 1 192 ? 26.847 -36.167 -45.609 1.00 75.62 192 SER A O 1
ATOM 1495 N N . ASP A 1 193 ? 28.106 -35.035 -44.139 1.00 84.56 193 ASP A N 1
ATOM 1496 C CA . ASP A 1 193 ? 27.851 -35.933 -43.002 1.00 84.56 193 ASP A CA 1
ATOM 1497 C C . ASP A 1 193 ? 26.374 -35.921 -42.565 1.00 84.56 193 ASP A C 1
ATOM 1499 O O . ASP A 1 193 ? 25.803 -36.958 -42.227 1.00 84.56 193 ASP A O 1
ATOM 1503 N N . THR A 1 194 ? 25.710 -34.766 -42.644 1.00 81.94 194 THR A N 1
ATOM 1504 C CA . THR A 1 194 ? 24.294 -34.625 -42.285 1.00 81.94 194 THR A CA 1
ATOM 1505 C C . THR A 1 194 ? 23.399 -35.391 -43.256 1.00 81.94 194 THR A C 1
ATOM 1507 O O . THR A 1 194 ? 22.502 -36.112 -42.825 1.00 81.94 194 THR A O 1
ATOM 1510 N N . LEU A 1 195 ? 23.677 -35.306 -44.560 1.00 80.12 195 LEU A N 1
ATOM 1511 C CA . LEU A 1 195 ? 22.927 -36.046 -45.580 1.00 80.12 195 LEU A CA 1
ATOM 1512 C C . LEU A 1 195 ? 23.130 -37.564 -45.449 1.00 80.12 195 LEU A C 1
ATOM 1514 O O . LEU A 1 195 ? 22.176 -38.326 -45.587 1.00 80.12 195 LEU A O 1
ATOM 1518 N N . VAL A 1 196 ? 24.341 -38.010 -45.092 1.00 84.44 196 VAL A N 1
ATOM 1519 C CA . VAL A 1 196 ? 24.620 -39.431 -44.814 1.00 84.44 196 VAL A CA 1
ATOM 1520 C C . VAL A 1 196 ? 23.817 -39.932 -43.610 1.00 84.44 196 VAL A C 1
ATOM 1522 O O . VAL A 1 196 ? 23.278 -41.039 -43.645 1.00 84.44 196 VAL A O 1
ATOM 1525 N N . ARG A 1 197 ? 23.698 -39.129 -42.546 1.00 86.38 197 ARG A N 1
ATOM 1526 C CA . ARG A 1 197 ? 22.886 -39.486 -41.370 1.00 86.38 197 ARG A CA 1
ATOM 1527 C C . ARG A 1 197 ? 21.399 -39.568 -41.703 1.00 86.38 197 ARG A C 1
ATOM 1529 O O . ARG A 1 197 ? 20.757 -40.525 -41.279 1.00 86.38 197 ARG A O 1
ATOM 1536 N N . ILE A 1 198 ? 20.875 -38.626 -42.489 1.00 85.94 198 ILE A N 1
ATOM 1537 C CA . ILE A 1 198 ? 19.476 -38.656 -42.945 1.00 85.94 198 ILE A CA 1
ATOM 1538 C C . ILE A 1 198 ? 19.211 -39.917 -43.781 1.00 85.94 198 ILE A C 1
ATOM 1540 O O . ILE A 1 198 ? 18.237 -40.622 -43.521 1.00 85.94 198 ILE A O 1
ATOM 1544 N N . GLY A 1 199 ? 20.124 -40.282 -44.687 1.00 84.00 199 GLY A N 1
ATOM 1545 C CA . GLY A 1 199 ? 20.009 -41.515 -45.474 1.00 84.00 199 GLY A CA 1
ATOM 1546 C C . GLY A 1 199 ? 19.983 -42.789 -44.617 1.00 84.00 199 GLY A C 1
ATOM 1547 O O . GLY A 1 199 ? 19.196 -43.697 -44.881 1.00 84.00 199 GLY A O 1
ATOM 1548 N N . ARG A 1 200 ? 20.781 -42.851 -43.539 1.00 88.12 200 ARG A N 1
ATOM 1549 C CA . ARG A 1 200 ? 20.731 -43.974 -42.580 1.00 88.12 200 ARG A CA 1
ATOM 1550 C C . ARG A 1 200 ? 19.387 -44.051 -41.858 1.00 88.12 200 ARG A C 1
ATOM 1552 O O . ARG A 1 200 ? 18.856 -45.143 -41.696 1.00 88.12 200 ARG A O 1
ATOM 1559 N N . ILE A 1 201 ? 18.832 -42.909 -41.450 1.00 87.50 201 ILE A N 1
ATOM 1560 C CA . ILE A 1 201 ? 17.521 -42.849 -40.788 1.00 87.50 201 ILE A CA 1
ATOM 1561 C C . ILE A 1 201 ? 16.422 -43.339 -41.738 1.00 87.50 201 ILE A C 1
ATOM 1563 O O . ILE A 1 201 ? 15.630 -44.196 -41.354 1.00 87.50 201 ILE A O 1
ATOM 1567 N N . GLN A 1 202 ? 16.421 -42.887 -42.995 1.00 86.00 202 GLN A N 1
ATOM 1568 C CA . GLN A 1 202 ? 15.479 -43.367 -44.013 1.00 86.00 202 GLN A CA 1
ATOM 1569 C C . GLN A 1 202 ? 15.600 -44.879 -44.249 1.00 86.00 202 GLN A C 1
ATOM 1571 O O . GLN A 1 202 ? 14.588 -45.564 -44.387 1.00 86.00 202 GLN A O 1
ATOM 1576 N N . GLN A 1 203 ? 16.821 -45.423 -44.268 1.00 87.19 203 GLN A N 1
ATOM 1577 C CA . GLN A 1 203 ? 17.033 -46.862 -44.426 1.00 87.19 203 GLN A CA 1
ATOM 1578 C C . GLN A 1 203 ? 16.454 -47.658 -43.249 1.00 87.19 203 GLN A C 1
ATOM 1580 O O . GLN A 1 203 ? 15.776 -48.659 -43.472 1.00 87.19 203 GLN A O 1
ATOM 1585 N N . THR A 1 204 ? 16.662 -47.202 -42.012 1.00 87.44 204 THR A N 1
ATOM 1586 C CA . THR A 1 204 ? 16.087 -47.843 -40.821 1.00 87.44 204 THR A CA 1
ATOM 1587 C C . THR A 1 204 ? 14.562 -47.783 -40.827 1.00 87.44 204 THR A C 1
ATOM 1589 O O . THR A 1 204 ? 13.916 -48.791 -40.558 1.00 87.44 204 THR A O 1
ATOM 1592 N N . LEU A 1 205 ? 13.973 -46.640 -41.193 1.00 86.44 205 LEU A N 1
ATOM 1593 C CA . LEU A 1 205 ? 12.516 -46.502 -41.278 1.00 86.44 205 LEU A CA 1
ATOM 1594 C C . LEU A 1 205 ? 11.917 -47.429 -42.343 1.00 86.44 205 LEU A C 1
ATOM 1596 O O . LEU A 1 205 ? 10.883 -48.035 -42.096 1.00 86.44 205 LEU A O 1
ATOM 1600 N N . ARG A 1 206 ? 12.584 -47.608 -43.491 1.00 85.56 206 ARG A N 1
ATOM 1601 C CA . ARG A 1 206 ? 12.151 -48.572 -44.518 1.00 85.56 206 ARG A CA 1
ATOM 1602 C C . ARG A 1 206 ? 12.199 -50.017 -44.027 1.00 85.56 206 ARG A C 1
ATOM 1604 O O . ARG A 1 206 ? 11.307 -50.790 -44.356 1.00 85.56 206 ARG A O 1
ATOM 1611 N N . LEU A 1 207 ? 13.225 -50.383 -43.254 1.00 84.31 207 LEU A N 1
ATOM 1612 C CA . LEU A 1 207 ? 13.323 -51.721 -42.663 1.00 84.31 207 LEU A CA 1
ATOM 1613 C C . LEU A 1 207 ? 12.202 -51.977 -41.652 1.00 84.31 207 LEU A C 1
ATOM 1615 O O . LEU A 1 207 ? 11.650 -53.072 -41.639 1.00 84.31 207 LEU A O 1
ATOM 1619 N N . LEU A 1 208 ? 11.840 -50.973 -40.849 1.00 83.44 208 LEU A N 1
ATOM 1620 C CA . LEU A 1 208 ? 10.720 -51.067 -39.911 1.00 83.44 208 LEU A CA 1
ATOM 1621 C C . LEU A 1 208 ? 9.382 -51.228 -40.643 1.00 83.44 208 LEU A C 1
ATOM 1623 O O . LEU A 1 208 ? 8.627 -52.134 -40.312 1.00 83.44 208 LEU A O 1
ATOM 1627 N N . THR A 1 209 ? 9.135 -50.447 -41.700 1.00 84.75 209 THR A N 1
ATOM 1628 C CA . THR A 1 209 ? 7.936 -50.616 -42.541 1.00 84.75 209 THR A CA 1
ATOM 1629 C C . THR A 1 209 ? 7.879 -52.001 -43.192 1.00 84.75 209 THR A C 1
ATOM 1631 O O . THR A 1 209 ? 6.818 -52.614 -43.247 1.00 84.75 209 THR A O 1
ATOM 1634 N N . ALA A 1 210 ? 9.012 -52.526 -43.670 1.00 80.38 210 ALA A N 1
ATOM 1635 C CA . ALA A 1 210 ? 9.063 -53.869 -44.245 1.00 80.38 210 ALA A CA 1
ATOM 1636 C C . ALA A 1 210 ? 8.779 -54.960 -43.197 1.00 80.38 210 ALA A C 1
ATOM 1638 O O . ALA A 1 210 ? 8.113 -55.942 -43.509 1.00 80.38 210 ALA A O 1
ATOM 1639 N N . ALA A 1 211 ? 9.254 -54.787 -41.960 1.00 80.38 211 ALA A N 1
ATOM 1640 C CA . ALA A 1 211 ? 8.965 -55.707 -40.864 1.00 80.38 211 ALA A CA 1
ATOM 1641 C C . ALA A 1 211 ? 7.473 -55.705 -40.493 1.00 80.38 211 ALA A C 1
ATOM 1643 O O . ALA A 1 211 ? 6.889 -56.781 -40.384 1.00 80.38 211 ALA A O 1
ATOM 1644 N N . GLU A 1 212 ? 6.844 -54.528 -40.396 1.00 82.56 212 GLU A N 1
ATOM 1645 C CA . GLU A 1 212 ? 5.392 -54.404 -40.177 1.00 82.56 212 GLU A CA 1
ATOM 1646 C C . GLU A 1 212 ? 4.594 -55.100 -41.291 1.00 82.56 212 GLU A C 1
ATOM 1648 O O . GLU A 1 212 ? 3.649 -55.834 -41.020 1.00 82.56 212 GLU A O 1
ATOM 1653 N N . GLN A 1 213 ? 5.002 -54.940 -42.554 1.00 80.56 213 GLN A N 1
ATOM 1654 C CA . GLN A 1 213 ? 4.348 -55.614 -43.682 1.00 80.56 213 GLN A CA 1
ATOM 1655 C C . GLN A 1 213 ? 4.495 -57.140 -43.634 1.00 80.56 213 GLN A C 1
ATOM 1657 O O . GLN A 1 213 ? 3.550 -57.853 -43.964 1.00 80.56 213 GLN A O 1
ATOM 1662 N N . VAL A 1 214 ? 5.659 -57.653 -43.224 1.00 80.81 214 VAL A N 1
ATOM 1663 C CA . VAL A 1 214 ? 5.874 -59.099 -43.048 1.00 80.81 214 VAL A CA 1
ATOM 1664 C C . VAL A 1 214 ? 5.012 -59.647 -41.912 1.00 80.81 214 VAL A C 1
ATOM 1666 O O . VAL A 1 214 ? 4.477 -60.745 -42.044 1.00 80.81 214 VAL A O 1
ATOM 1669 N N . GLU A 1 215 ? 4.841 -58.895 -40.826 1.00 80.25 215 GLU A N 1
ATOM 1670 C CA . GLU A 1 215 ? 3.980 -59.286 -39.707 1.00 80.25 215 GLU A CA 1
ATOM 1671 C C . GLU A 1 215 ? 2.502 -59.344 -40.118 1.00 80.25 215 GLU A C 1
ATOM 1673 O O . GLU A 1 215 ? 1.831 -60.336 -39.837 1.00 80.25 215 GLU A O 1
ATOM 1678 N N . VAL A 1 216 ? 2.018 -58.345 -40.863 1.00 82.44 216 VAL A N 1
ATOM 1679 C CA . VAL A 1 216 ? 0.651 -58.338 -41.414 1.00 82.44 216 VAL A CA 1
ATOM 1680 C C . VAL A 1 216 ? 0.433 -59.520 -42.363 1.00 82.44 216 VAL A C 1
ATOM 1682 O O . VAL A 1 216 ? -0.542 -60.250 -42.212 1.00 82.44 216 VAL A O 1
ATOM 1685 N N . LEU A 1 217 ? 1.366 -59.774 -43.287 1.00 78.19 217 LEU A N 1
ATOM 1686 C CA . LEU A 1 217 ? 1.284 -60.925 -44.196 1.00 78.19 217 LEU A CA 1
ATOM 1687 C C . LEU A 1 217 ? 1.334 -62.266 -43.450 1.00 78.19 217 LEU A C 1
ATOM 1689 O O . LEU A 1 217 ? 0.669 -63.217 -43.854 1.00 78.19 217 LEU A O 1
ATOM 1693 N N . GLY A 1 218 ? 2.104 -62.356 -42.362 1.00 77.31 218 GLY A N 1
ATOM 1694 C CA . GLY A 1 218 ? 2.124 -63.528 -41.486 1.00 77.31 218 GLY A CA 1
ATOM 1695 C C . GLY A 1 218 ? 0.762 -63.781 -40.839 1.00 77.31 218 GLY A C 1
ATOM 1696 O O . GLY A 1 218 ? 0.258 -64.899 -40.898 1.00 77.31 218 GLY A O 1
ATOM 1697 N N . GLN A 1 219 ? 0.125 -62.735 -40.308 1.00 76.25 219 GLN A N 1
ATOM 1698 C CA . GLN A 1 219 ? -1.216 -62.820 -39.719 1.00 76.25 219 GLN A CA 1
ATOM 1699 C C . GLN A 1 219 ? -2.295 -63.173 -40.755 1.00 76.25 219 GLN A C 1
ATOM 1701 O O . GLN A 1 219 ? -3.210 -63.934 -40.448 1.00 76.25 219 GLN A O 1
ATOM 1706 N N . GLU A 1 220 ? -2.185 -62.675 -41.988 1.00 77.50 220 GLU A N 1
ATOM 1707 C CA . GLU A 1 220 ? -3.095 -63.028 -43.087 1.00 77.50 220 GLU A CA 1
ATOM 1708 C C . GLU A 1 220 ? -2.933 -64.490 -43.537 1.00 77.50 220 GLU A C 1
ATOM 1710 O O . GLU A 1 220 ? -3.923 -65.156 -43.840 1.00 77.50 220 GLU A O 1
ATOM 1715 N N . LEU A 1 221 ? -1.702 -65.015 -43.544 1.00 72.75 221 LEU A N 1
ATOM 1716 C CA . LEU A 1 221 ? -1.411 -66.410 -43.896 1.00 72.75 221 LEU A CA 1
ATOM 1717 C C . LEU A 1 221 ? -1.782 -67.400 -42.783 1.00 72.75 221 LEU A C 1
ATOM 1719 O O . LEU A 1 221 ? -2.176 -68.527 -43.081 1.00 72.75 221 LEU A O 1
ATOM 1723 N N . GLU A 1 222 ? -1.684 -66.997 -41.515 1.00 71.19 222 GLU A N 1
ATOM 1724 C CA . GLU A 1 222 ? -2.172 -67.777 -40.367 1.00 71.19 222 GLU A CA 1
ATOM 1725 C C . GLU A 1 222 ? -3.702 -67.656 -40.186 1.00 71.19 222 GLU A C 1
ATOM 1727 O O . GLU A 1 222 ? -4.317 -68.487 -39.515 1.00 71.19 222 GLU A O 1
ATOM 1732 N N . GLY A 1 223 ? -4.322 -66.646 -40.808 1.00 63.56 223 GLY A N 1
ATOM 1733 C CA . GLY A 1 223 ? -5.704 -66.216 -40.589 1.00 63.56 223 GLY A CA 1
ATOM 1734 C C . GLY A 1 223 ? -6.756 -66.615 -41.635 1.00 63.56 223 GLY A C 1
ATOM 1735 O O . GLY A 1 223 ? -7.863 -66.082 -41.563 1.00 63.56 223 GLY A O 1
ATOM 1736 N N . GLY A 1 224 ? -6.507 -67.533 -42.581 1.00 46.91 224 GLY A N 1
ATOM 1737 C CA . GLY A 1 224 ? -7.569 -67.980 -43.507 1.00 46.91 224 GLY A CA 1
ATOM 1738 C C . GLY A 1 224 ? -7.460 -69.428 -44.012 1.00 46.91 224 GLY A C 1
ATOM 1739 O O . GLY A 1 224 ? -6.343 -69.903 -44.206 1.00 46.91 224 GLY A O 1
ATOM 1740 N N . PRO A 1 225 ? -8.574 -70.144 -44.310 1.00 50.16 225 PRO A N 1
ATOM 1741 C CA . PRO A 1 225 ? -9.987 -69.927 -43.977 1.00 50.16 225 PRO A CA 1
ATOM 1742 C C . PRO A 1 225 ? -10.490 -70.975 -42.960 1.00 50.16 225 PRO A C 1
ATOM 1744 O O . PRO A 1 225 ? -10.409 -72.178 -43.199 1.00 50.16 225 PRO A O 1
ATOM 1747 N N . ASN A 1 226 ? -11.081 -70.535 -41.850 1.00 50.47 226 ASN A N 1
ATOM 1748 C CA . ASN A 1 226 ? -11.905 -71.396 -41.000 1.00 50.47 226 ASN A CA 1
ATOM 1749 C C . ASN A 1 226 ? -13.350 -70.890 -41.082 1.00 50.47 226 ASN A C 1
ATOM 1751 O O . ASN A 1 226 ? -13.898 -70.394 -40.108 1.00 50.47 226 ASN A O 1
ATOM 1755 N N . ASP A 1 227 ? -13.918 -70.952 -42.288 1.00 50.62 227 ASP A N 1
ATOM 1756 C CA . ASP A 1 227 ? -15.335 -70.691 -42.544 1.00 50.62 227 ASP A CA 1
ATOM 1757 C C . ASP A 1 227 ? -15.921 -71.864 -43.339 1.00 50.62 227 ASP A C 1
ATOM 1759 O O . ASP A 1 227 ? -16.043 -71.838 -44.558 1.00 50.62 227 ASP A O 1
ATOM 1763 N N . GLU A 1 228 ? -16.275 -72.915 -42.608 1.00 45.09 228 GLU A N 1
ATOM 1764 C CA . GLU A 1 228 ? -17.445 -73.757 -42.860 1.00 45.09 228 GLU A CA 1
ATOM 1765 C C . GLU A 1 228 ? -17.951 -74.245 -41.487 1.00 45.09 228 GLU A C 1
ATOM 1767 O O . GLU A 1 228 ? -17.144 -74.421 -40.571 1.00 45.09 228 GLU A O 1
ATOM 1772 N N . PRO A 1 229 ? -19.220 -74.648 -41.314 1.00 44.97 229 PRO A N 1
ATOM 1773 C CA . PRO A 1 229 ? -20.472 -74.162 -41.903 1.00 44.97 229 PRO A CA 1
ATOM 1774 C C . PRO A 1 229 ? -21.556 -73.959 -40.808 1.00 44.97 229 PRO A C 1
ATOM 1776 O O . PRO A 1 229 ? -21.534 -74.634 -39.781 1.00 44.97 229 PRO A O 1
ATOM 1779 N N . GLN A 1 230 ? -22.576 -73.119 -41.027 1.00 39.69 230 GLN A N 1
ATOM 1780 C CA . GLN A 1 230 ? -23.864 -73.264 -40.318 1.00 39.69 230 GLN A CA 1
ATOM 1781 C C . GLN A 1 230 ? -25.047 -72.924 -41.233 1.00 39.69 230 GLN A C 1
ATOM 1783 O O . GLN A 1 230 ? -25.428 -71.765 -41.376 1.00 39.69 230 GLN A O 1
ATOM 1788 N N . THR A 1 231 ? -25.644 -73.968 -41.808 1.00 48.12 231 THR A N 1
ATOM 1789 C CA . THR A 1 231 ? -27.103 -74.103 -41.959 1.00 48.12 231 THR A CA 1
ATOM 1790 C C . THR A 1 231 ? -27.476 -75.555 -41.736 1.00 48.12 231 THR A C 1
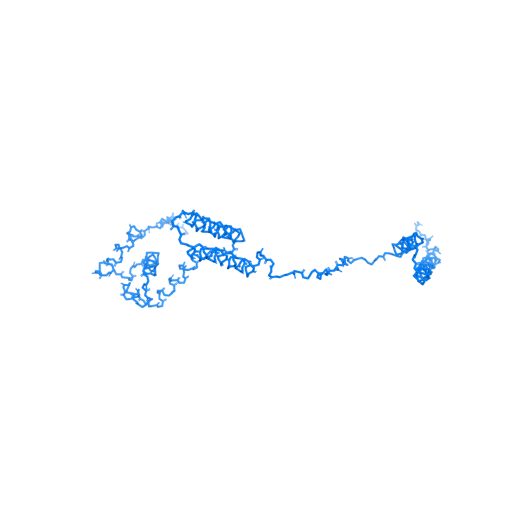ATOM 1792 O O . THR A 1 231 ? -26.709 -76.418 -42.217 1.00 48.12 231 THR A O 1
#

Foldseek 3Di:
DDDDDPPDDPPPPDDDPLVPDDLVVVLVCLQVVVDDLVPDDLVSLLSNLVVVVVVPDDLVVSCVSSVHDSVSSVVSVVVVCVVPPDPPDPVVVVVVLVVLVVVLVVQLVVLVVVQVDPPHDPVSVVVSVVVNVVSVVVSQVVCCVVVNDPPDDPPPPPPPPPPCPPDDDDLVRQLVVLVVVLVCCVVVVHDPVSNVVSVVSNVVSVVVVVVVVVVVVVCVVVPDDPDDDDD

pLDDT: mean 81.29, std 16.96, range [39.69, 98.25]

Sequence (231 aa):
MSGPNCDEKPGASAESPDRRLSVLDLIRRIRSGDIASEGLDKDSRQRCVEHLTAEGYSPLEIAEILKVSDRTVRRDRKAICEAHAVQRDPRLVEEMVGRLVQRADTAVERISRAVRGKEVKPVDRIEAETACWRILKELVECLQRLGYLPTAAVQVRGDLRHSFSVELPSVADLQAEAERLEAIGRHSGAPSDTLVRIGRIQQTLRLLTAAEQVEVLGQELEGGPNDEPQT

Radius of gyration: 40.79 Å; chains: 1; bounding box: 83×107×86 Å